Protein AF-A0A7J0HBD1-F1 (afdb_monomer)

InterPro domains:
  IPR013120 Fatty acyl-CoA reductase-like, NAD-binding domain [PF07993] (65-198)
  IPR026055 Fatty acyl-CoA reductase [PTHR11011] (54-226)
  IPR036291 NAD(P)-binding domain superfamily [SSF51735] (78-175)

pLDDT: mean 77.82, std 24.94, range [23.64, 98.19]

Radius of gyration: 21.98 Å; Cα contacts (8 Å, |Δi|>4): 215; chains: 1; bounding box: 49×42×77 Å

Solvent-accessible surface area (backbone atoms only — not comparable to full-atom values): 14224 Å² total; per-residue (Å²): 137,86,89,83,74,81,79,80,84,79,72,74,78,80,79,80,77,79,72,93,63,81,62,68,57,60,50,70,48,55,77,73,64,96,83,71,99,62,80,82,68,78,82,81,61,54,64,73,68,53,42,49,50,32,50,52,49,53,52,56,55,62,66,36,74,90,34,44,67,55,47,69,76,43,46,82,54,41,61,57,51,45,66,66,75,53,83,68,74,60,63,39,44,68,32,74,70,34,45,47,81,40,64,68,51,51,56,48,48,23,60,60,30,30,32,42,38,43,58,50,48,76,86,60,89,76,42,34,33,63,60,48,46,39,33,51,50,48,10,52,50,31,50,51,55,43,50,71,61,19,76,47,55,75,46,80,48,75,69,83,63,80,67,78,54,55,90,71,77,84,89,82,76,93,67,89,82,59,95,23,63,44,80,65,69,38,74,72,60,46,69,74,57,52,49,49,55,46,53,52,52,52,51,51,43,55,73,69,67,51,49,74,68,53,47,46,51,52,31,24,56,46,34,52,55,53,50,50,66,48,59,54,78,134

Nearest PDB structures (foldseek):
  7eoz-assembly1_A  TM=8.351E-01  e=1.789E-09  Oryza sativa Japonica Group
  7eoz-assembly2_B  TM=8.423E-01  e=1.255E-08  Oryza sativa Japonica Group

Sequence (234 aa):
MNRRKEIEDRQGPPSLLHNDNSMVMSTLTSLCGEGTSSATKCEEAISSSESRRCQVSLTKVIAKDLFRVLRELLGANLSSLISEKITPVAGDITCENLGVKDSNLVEEMWKEVDVVVNLAATTKFDERYDVALHLNTLGAKNVLNFAKKCVNIKLLVHTSTAYVSGEREGLILESPYYMGETLNGASGLDIDTEMKVVEERLSELQAEEATEGEITMAMKDFGIQRFDRWNSTD

Organism: NCBI:txid165716

Mean predicted aligned error: 11.16 Å

Secondary structure (DSSP, 8-state):
--SSSSSTTS-PPP------------B------TT---TTSGGGSS-HHHHHHHHHHHHHHHHSGGGHHHHHHHTTHHHHHHHHH-------TTSGGGG---HHHHHHHHHH--EEEE------TT--HHHHIIIIIIHHHHHHHHHHH-TT--EEEE---GGGGTT--S-----PPPTTB-TTS-B---HHHHHHHHHHHHHHHHHTT--HHHHHHHHHHHHHHHHHHHH---

Structure (mmCIF, N/CA/C/O backbone):
data_AF-A0A7J0HBD1-F1
#
_entry.id   AF-A0A7J0HBD1-F1
#
loop_
_atom_site.group_PDB
_atom_site.id
_atom_site.type_symbol
_atom_site.label_atom_id
_atom_site.label_alt_id
_atom_site.label_comp_id
_atom_site.label_asym_id
_atom_site.label_entity_id
_atom_site.label_seq_id
_at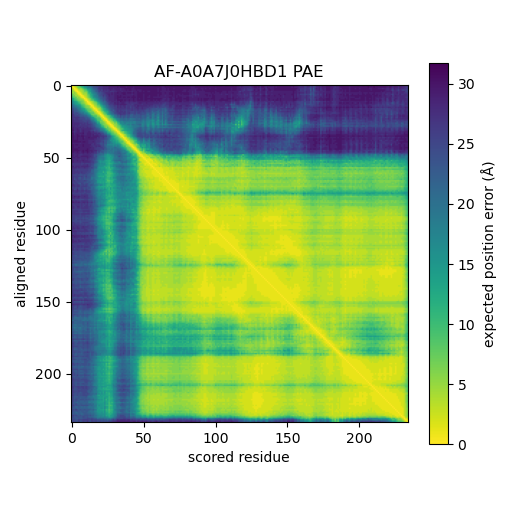om_site.pdbx_PDB_ins_code
_atom_site.Cartn_x
_atom_site.Cartn_y
_atom_site.Cartn_z
_atom_site.occupancy
_atom_site.B_iso_or_equiv
_atom_site.auth_seq_id
_atom_site.auth_comp_id
_atom_site.auth_asym_id
_atom_site.auth_atom_id
_atom_site.pdbx_PDB_model_num
ATOM 1 N N . MET A 1 1 ? -18.656 9.307 -47.012 1.00 33.97 1 MET A N 1
ATOM 2 C CA . MET A 1 1 ? -18.166 10.700 -46.976 1.00 33.97 1 MET A CA 1
ATOM 3 C C . MET A 1 1 ? -18.691 11.348 -45.695 1.00 33.97 1 MET A C 1
ATOM 5 O O . MET A 1 1 ? -19.888 11.539 -45.574 1.00 33.97 1 MET A O 1
ATOM 9 N N . ASN A 1 2 ? -17.784 11.535 -44.730 1.00 35.62 2 ASN A N 1
ATOM 10 C CA . ASN A 1 2 ? -17.845 12.356 -43.508 1.00 35.62 2 ASN A CA 1
ATOM 11 C C . ASN A 1 2 ? -19.003 12.198 -42.494 1.00 35.62 2 ASN A C 1
ATOM 13 O O . ASN A 1 2 ? -19.956 12.963 -42.499 1.00 35.62 2 ASN A O 1
ATOM 17 N N . ARG A 1 3 ? -18.793 11.314 -41.502 1.00 32.81 3 ARG A N 1
ATOM 18 C CA . ARG A 1 3 ? -19.181 11.513 -40.081 1.00 32.81 3 ARG A CA 1
ATOM 19 C C . ARG A 1 3 ? -18.020 11.187 -39.118 1.00 32.81 3 ARG A C 1
ATOM 21 O O . ARG A 1 3 ? -18.225 10.713 -38.013 1.00 32.81 3 ARG A O 1
ATOM 28 N N . ARG A 1 4 ? -16.776 11.394 -39.570 1.00 35.19 4 ARG A N 1
ATOM 29 C CA . ARG A 1 4 ? -15.548 11.229 -38.763 1.00 35.19 4 ARG A CA 1
ATOM 30 C C . ARG A 1 4 ? -14.963 12.561 -38.266 1.00 35.19 4 ARG A C 1
ATOM 32 O O . ARG A 1 4 ? -13.897 12.547 -37.685 1.00 35.19 4 ARG A O 1
ATOM 39 N N . LYS A 1 5 ? -15.636 13.698 -38.496 1.00 32.41 5 LYS A N 1
ATOM 40 C CA . LYS A 1 5 ? -15.095 15.042 -38.207 1.00 32.41 5 LYS A CA 1
ATOM 41 C C . LYS A 1 5 ? -15.850 15.866 -37.156 1.00 32.41 5 LYS A C 1
ATOM 43 O O . LYS A 1 5 ? -15.476 17.002 -36.930 1.00 32.41 5 LYS A O 1
ATOM 48 N N . GLU A 1 6 ? -16.882 15.327 -36.506 1.00 29.06 6 GLU A N 1
ATOM 49 C CA . GLU A 1 6 ? -17.673 16.093 -35.513 1.00 29.06 6 GLU A CA 1
ATOM 50 C C . GLU A 1 6 ? -17.511 15.610 -34.061 1.00 29.06 6 GLU A C 1
ATOM 52 O O . GLU A 1 6 ? -18.161 16.140 -33.167 1.00 29.06 6 GLU A O 1
ATOM 57 N N . ILE A 1 7 ? -16.614 14.651 -33.799 1.00 33.12 7 ILE A N 1
ATOM 58 C CA . ILE A 1 7 ? -16.288 14.191 -32.431 1.00 33.12 7 ILE A CA 1
ATOM 59 C C . ILE A 1 7 ? -14.903 14.701 -31.970 1.00 33.12 7 ILE A C 1
ATOM 61 O O . ILE A 1 7 ? -14.558 14.573 -30.803 1.00 33.12 7 ILE A O 1
ATOM 65 N N . GLU A 1 8 ? -14.134 15.366 -32.840 1.00 32.47 8 GLU A N 1
ATOM 66 C CA . GLU A 1 8 ? -12.781 15.857 -32.512 1.00 32.47 8 GLU A CA 1
ATOM 67 C C . GLU A 1 8 ? -12.741 17.238 -31.819 1.00 32.47 8 GLU A C 1
ATOM 69 O O . GLU A 1 8 ? -11.684 17.627 -31.342 1.00 32.47 8 GLU A O 1
ATOM 74 N N . ASP A 1 9 ? -13.865 17.955 -31.665 1.00 29.00 9 ASP A N 1
ATOM 75 C CA . ASP A 1 9 ? -13.854 19.364 -31.205 1.00 29.00 9 ASP A CA 1
ATOM 76 C C . ASP A 1 9 ? -14.469 19.632 -29.809 1.00 29.00 9 ASP A C 1
ATOM 78 O O . ASP A 1 9 ? -14.731 20.783 -29.454 1.00 29.00 9 ASP A O 1
ATOM 82 N N . ARG A 1 10 ? -14.712 18.609 -28.968 1.00 33.34 10 ARG A N 1
ATOM 83 C CA . ARG A 1 10 ? -15.250 18.816 -27.594 1.00 33.34 10 ARG A CA 1
ATOM 84 C C . ARG A 1 10 ? -14.636 17.972 -26.473 1.00 33.34 10 ARG A C 1
ATOM 86 O O . ARG A 1 10 ? -15.276 17.777 -25.442 1.00 33.34 10 ARG A O 1
ATOM 93 N N . GLN A 1 11 ? -13.391 17.535 -26.610 1.00 32.50 11 GLN A N 1
ATOM 94 C CA . GLN A 1 11 ? -12.624 17.043 -25.463 1.00 32.50 11 GLN A CA 1
ATOM 95 C C . GLN A 1 11 ? -11.383 17.913 -25.289 1.00 32.50 11 GLN A C 1
ATOM 97 O O . GLN A 1 11 ? -10.330 17.665 -25.863 1.00 32.50 11 GLN A O 1
ATOM 102 N N . GLY A 1 12 ? -11.528 18.974 -24.490 1.00 31.31 12 GLY A N 1
ATOM 103 C CA . GLY A 1 12 ? -10.364 19.543 -23.817 1.00 31.31 12 GLY A CA 1
ATOM 104 C C . GLY A 1 12 ? -9.715 18.456 -22.948 1.00 31.31 12 GLY A C 1
ATOM 105 O O . GLY A 1 12 ? -10.425 17.541 -22.516 1.00 31.31 12 GLY A O 1
ATOM 106 N N . PRO A 1 13 ? -8.394 18.521 -22.706 1.00 27.20 13 PRO A N 1
ATOM 107 C CA . PRO A 1 13 ? -7.705 17.515 -21.907 1.00 27.20 13 PRO A CA 1
ATOM 108 C C . PRO A 1 13 ? -8.431 17.348 -20.566 1.00 27.20 13 PRO A C 1
ATOM 110 O O . PRO A 1 13 ? -8.844 18.363 -19.988 1.00 27.20 13 PRO A O 1
ATOM 113 N N . PRO A 1 14 ? -8.623 16.109 -20.069 1.00 30.39 14 PRO A N 1
ATOM 114 C CA . PRO A 1 14 ? -9.194 15.905 -18.749 1.00 30.39 14 PRO A CA 1
ATOM 115 C C . PRO A 1 14 ? -8.364 16.728 -17.771 1.00 30.39 14 PRO A C 1
ATOM 117 O O . PRO A 1 14 ? -7.142 16.594 -17.695 1.00 30.39 14 PRO A O 1
ATOM 120 N N . SER A 1 15 ? -9.033 17.659 -17.097 1.00 25.81 15 SER A N 1
ATOM 121 C CA . SER A 1 15 ? -8.428 18.517 -16.095 1.00 25.81 15 SER A CA 1
ATOM 122 C C . SER A 1 15 ? -7.696 17.633 -15.094 1.00 25.81 15 SER A C 1
ATOM 124 O O . SER A 1 15 ? -8.330 16.886 -14.347 1.00 25.81 15 SER A O 1
ATOM 126 N N . LEU A 1 16 ? -6.366 17.714 -15.125 1.00 25.19 16 LEU A N 1
ATOM 127 C CA . LEU A 1 16 ? -5.442 17.138 -14.161 1.00 25.19 16 LEU A CA 1
ATOM 128 C C . LEU A 1 16 ? -5.846 17.601 -12.757 1.00 25.19 16 LEU A C 1
ATOM 130 O O . LEU A 1 16 ? -5.416 18.652 -12.281 1.00 25.19 16 LEU A O 1
ATOM 134 N N . LEU A 1 17 ? -6.671 16.802 -12.085 1.00 23.64 17 LEU A N 1
ATOM 135 C CA . LEU A 1 17 ? -6.765 16.802 -10.634 1.00 23.64 17 LEU A CA 1
ATOM 136 C C . LEU A 1 17 ? -5.422 16.275 -10.123 1.00 23.64 17 LEU A C 1
ATOM 138 O O . LEU A 1 17 ? -5.247 15.080 -9.905 1.00 23.64 17 LEU A O 1
ATOM 142 N N . HIS A 1 18 ? -4.454 17.183 -9.973 1.00 23.86 18 HIS A N 1
ATOM 143 C CA . HIS A 1 18 ? -3.272 16.949 -9.152 1.00 23.86 18 HIS A CA 1
ATOM 144 C C . HIS A 1 18 ? -3.756 16.738 -7.718 1.00 23.86 18 HIS A C 1
ATOM 146 O O . HIS A 1 18 ? -3.965 17.685 -6.961 1.00 23.86 18 HIS A O 1
ATOM 152 N N . ASN A 1 19 ? -4.015 15.484 -7.360 1.00 26.66 19 ASN A N 1
ATOM 153 C CA . ASN A 1 19 ? -4.307 15.109 -5.992 1.00 26.66 19 ASN A CA 1
ATOM 154 C C . ASN A 1 19 ? -2.970 14.817 -5.301 1.00 26.66 19 ASN A C 1
ATOM 156 O O . ASN A 1 19 ? -2.535 13.671 -5.213 1.00 26.66 19 ASN A O 1
ATOM 160 N N . ASP A 1 20 ? -2.307 15.869 -4.817 1.00 25.19 20 ASP A N 1
ATOM 161 C CA . ASP A 1 20 ? -1.097 15.792 -3.981 1.00 25.19 20 ASP A CA 1
ATOM 162 C C . ASP A 1 20 ? -1.415 15.298 -2.556 1.00 25.19 20 ASP A C 1
ATOM 164 O O . ASP A 1 20 ? -1.036 15.889 -1.545 1.00 25.19 20 ASP A O 1
ATOM 168 N N . ASN A 1 21 ? -2.147 14.190 -2.452 1.00 26.83 21 ASN A N 1
ATOM 169 C CA . ASN A 1 21 ? -2.494 13.557 -1.188 1.00 26.83 21 ASN A CA 1
ATOM 170 C C . ASN A 1 21 ? -2.173 12.062 -1.244 1.00 26.83 21 ASN A C 1
ATOM 172 O O . ASN A 1 21 ? -3.053 11.224 -1.066 1.00 26.83 21 ASN A O 1
ATOM 176 N N . SER A 1 22 ? -0.898 11.708 -1.423 1.00 25.41 22 SER A N 1
ATOM 177 C CA . SER A 1 22 ? -0.397 10.415 -0.944 1.00 25.41 22 SER A CA 1
ATOM 178 C C . SER A 1 22 ? -0.371 10.469 0.585 1.00 25.41 22 SER A C 1
ATOM 180 O O . SER A 1 22 ? 0.658 10.721 1.212 1.00 25.41 22 SER A O 1
ATOM 182 N N . MET A 1 23 ? -1.542 10.351 1.201 1.00 29.77 23 MET A N 1
ATOM 183 C CA . MET A 1 23 ? -1.663 10.320 2.644 1.00 29.77 23 MET A CA 1
ATOM 184 C C . MET A 1 23 ? -2.347 9.026 3.029 1.00 29.77 23 MET A C 1
ATOM 186 O O . MET A 1 23 ? -3.570 8.912 3.035 1.00 29.77 23 MET A O 1
ATOM 190 N N . VAL A 1 24 ? -1.506 8.041 3.319 1.00 28.39 24 VAL A N 1
ATOM 191 C CA . VAL A 1 24 ? -1.894 6.771 3.913 1.00 28.39 24 VAL A CA 1
ATOM 192 C C . VAL A 1 24 ? -2.464 7.066 5.301 1.00 28.39 24 VAL A C 1
ATOM 194 O O . VAL A 1 24 ? -1.738 7.184 6.279 1.00 28.39 24 VAL A O 1
ATOM 197 N N . MET A 1 25 ? -3.780 7.242 5.383 1.00 30.05 25 MET A N 1
ATOM 198 C CA . MET A 1 25 ? -4.523 7.018 6.619 1.00 30.05 25 MET A CA 1
ATOM 199 C C . MET A 1 25 ? -4.998 5.570 6.573 1.00 30.05 25 MET A C 1
ATOM 201 O O . MET A 1 25 ? -6.137 5.292 6.204 1.00 30.05 25 MET A O 1
ATOM 205 N N . SER A 1 26 ? -4.126 4.626 6.928 1.00 33.56 26 SER A N 1
ATOM 206 C CA . SER A 1 26 ? -4.616 3.352 7.450 1.00 33.56 26 SER A CA 1
ATOM 207 C C . SER A 1 26 ? -5.230 3.672 8.808 1.00 33.56 26 SER A C 1
ATOM 209 O O . SER A 1 26 ? -4.528 3.773 9.814 1.00 33.56 26 SER A O 1
ATOM 211 N N . THR A 1 27 ? -6.533 3.939 8.836 1.00 34.25 27 THR A N 1
ATOM 212 C CA . THR A 1 27 ? -7.212 4.112 10.116 1.00 34.25 27 THR A CA 1
ATOM 213 C C . THR A 1 27 ? -7.462 2.710 10.654 1.00 34.25 27 THR A C 1
ATOM 215 O O . THR A 1 27 ? -8.389 2.023 10.230 1.00 34.25 27 THR A O 1
ATOM 218 N N . LEU A 1 28 ? -6.594 2.260 11.557 1.00 34.44 28 LEU A N 1
ATOM 219 C CA . LEU A 1 28 ? -6.903 1.143 12.440 1.00 34.44 28 LEU A CA 1
ATOM 220 C C . LEU A 1 28 ? -7.813 1.699 13.532 1.00 34.44 28 LEU A C 1
ATOM 222 O O . LEU A 1 28 ? -7.356 2.151 14.577 1.00 34.44 28 LEU A O 1
ATOM 226 N N . THR A 1 29 ? -9.111 1.769 13.248 1.00 32.16 29 THR A N 1
ATOM 227 C CA . THR A 1 29 ? -10.090 2.109 14.277 1.00 32.16 29 THR A CA 1
ATOM 228 C C . THR A 1 29 ? -10.366 0.846 15.083 1.00 32.16 29 THR A C 1
ATOM 230 O O . THR A 1 29 ? -11.114 -0.022 14.638 1.00 32.16 29 THR A O 1
ATOM 233 N N . SER A 1 30 ? -9.800 0.743 16.287 1.00 30.44 30 SER A N 1
ATOM 234 C CA . SER A 1 30 ? -10.415 -0.103 17.310 1.00 30.44 30 SER A CA 1
ATOM 235 C C . SER A 1 30 ? -11.757 0.543 17.665 1.00 30.44 30 SER A C 1
ATOM 237 O O . SER A 1 30 ? -11.809 1.606 18.287 1.00 30.44 30 SER A O 1
ATOM 239 N N . LEU A 1 31 ? -12.861 -0.044 17.195 1.00 29.98 31 LEU A N 1
ATOM 240 C CA . LEU A 1 31 ? -14.191 0.268 17.713 1.00 29.98 31 LEU A CA 1
ATOM 241 C C . LEU A 1 31 ? -14.318 -0.431 19.069 1.00 29.98 31 LEU A C 1
ATOM 243 O O . LEU A 1 31 ? -15.042 -1.417 19.204 1.00 29.98 31 LEU A O 1
ATOM 247 N N . CYS A 1 32 ? -13.601 0.071 20.076 1.00 28.36 32 CYS A N 1
ATOM 248 C CA . CYS A 1 32 ? -13.866 -0.307 21.455 1.00 28.36 32 CYS A CA 1
ATOM 249 C C . CYS A 1 32 ? -15.312 0.091 21.764 1.00 28.36 32 CYS A C 1
ATOM 251 O O . CYS A 1 32 ? -15.658 1.276 21.751 1.00 28.36 32 CYS A O 1
ATOM 253 N N . GLY A 1 33 ? -16.164 -0.911 21.997 1.00 25.66 33 GLY A N 1
ATOM 254 C CA . GLY A 1 33 ? -17.521 -0.698 22.485 1.00 25.66 33 GLY A CA 1
ATOM 255 C C . GLY A 1 33 ? -17.500 0.174 23.741 1.00 25.66 33 GLY A C 1
ATOM 256 O O . GLY A 1 33 ? -16.533 0.162 24.504 1.00 25.66 33 GLY A O 1
ATOM 257 N N . GLU A 1 34 ? -18.554 0.962 23.933 1.00 29.97 34 GLU A N 1
ATOM 258 C CA . GLU A 1 34 ? -18.733 1.820 25.103 1.00 29.97 34 GLU A CA 1
ATOM 259 C C . GLU A 1 34 ? -18.495 1.012 26.395 1.00 29.97 34 GLU A C 1
ATOM 261 O O . GLU A 1 34 ? -19.326 0.188 26.775 1.00 29.97 34 GLU A O 1
ATOM 266 N N . GLY A 1 35 ? -17.345 1.195 27.060 1.00 29.44 35 GLY A N 1
ATOM 267 C CA . GLY A 1 35 ? -17.109 0.538 28.350 1.00 29.44 35 GLY A CA 1
ATOM 268 C C . GLY A 1 35 ? -15.678 0.304 28.836 1.00 29.44 35 GLY A C 1
ATOM 269 O O . GLY A 1 35 ? -15.537 -0.028 30.010 1.00 29.44 35 GLY A O 1
ATOM 270 N N . THR A 1 36 ? -14.614 0.474 28.042 1.00 27.23 36 THR A N 1
ATOM 271 C CA . THR A 1 36 ? -13.250 0.151 28.524 1.00 27.23 36 THR A CA 1
ATOM 272 C C . THR A 1 36 ? -12.255 1.310 28.417 1.00 27.23 36 THR A C 1
ATOM 274 O O . THR A 1 36 ? -11.837 1.726 27.341 1.00 27.23 36 THR A O 1
ATOM 277 N N . SER A 1 37 ? -11.837 1.796 29.590 1.00 29.97 37 SER A N 1
ATOM 278 C CA . SER A 1 37 ? -10.792 2.796 29.856 1.00 29.97 37 SER A CA 1
ATOM 279 C C . SER A 1 37 ? -9.373 2.287 29.519 1.00 29.97 37 SER A C 1
ATOM 281 O O . SER A 1 37 ? -8.518 2.221 30.402 1.00 29.97 37 SER A O 1
ATOM 283 N N . SER A 1 38 ? -9.112 1.895 28.267 1.00 32.06 38 SER A N 1
ATOM 284 C CA . SER A 1 38 ? -7.812 1.322 27.855 1.00 32.06 38 SER A CA 1
ATOM 285 C C . SER A 1 38 ? -7.025 2.156 26.834 1.00 32.06 38 SER A C 1
ATOM 287 O O . SER A 1 38 ? -5.906 1.791 26.487 1.00 32.06 38 SER A O 1
ATOM 289 N N . ALA A 1 39 ? -7.541 3.310 26.398 1.00 32.44 39 ALA A N 1
ATOM 290 C CA . ALA A 1 39 ? -6.865 4.173 25.417 1.00 32.44 39 ALA A CA 1
ATOM 291 C C . ALA A 1 39 ? -5.529 4.781 25.911 1.00 32.44 39 ALA A C 1
ATOM 293 O O . ALA A 1 39 ? -4.793 5.376 25.134 1.00 32.44 39 ALA A O 1
ATOM 294 N N . THR A 1 40 ? -5.193 4.637 27.198 1.00 29.20 40 THR A N 1
ATOM 295 C CA . THR A 1 40 ? -4.048 5.304 27.842 1.00 29.20 40 THR A CA 1
ATOM 296 C C . THR A 1 40 ? -2.730 4.515 27.781 1.00 29.20 40 THR A C 1
ATOM 298 O O . THR A 1 40 ? -1.745 4.973 28.347 1.00 29.20 40 THR A O 1
ATOM 301 N N . LYS A 1 41 ? -2.663 3.330 27.149 1.00 26.55 41 LYS A N 1
ATOM 302 C CA . LYS A 1 41 ? -1.451 2.479 27.206 1.00 26.55 41 LYS A CA 1
ATOM 303 C C . LYS A 1 41 ? -0.553 2.452 25.967 1.00 26.55 41 LYS A C 1
ATOM 305 O O . LYS A 1 41 ? 0.606 2.076 26.109 1.00 26.55 41 LYS A O 1
ATOM 310 N N . CYS A 1 42 ? -0.999 2.939 24.810 1.00 29.31 42 CYS A N 1
ATOM 311 C CA . CYS A 1 42 ? -0.190 2.871 23.584 1.00 29.31 42 CYS A CA 1
ATOM 312 C C . CYS A 1 42 ? 0.864 3.993 23.436 1.00 29.31 42 CYS A C 1
ATOM 314 O O . CYS A 1 42 ? 1.542 4.056 22.412 1.00 29.31 42 CYS A O 1
ATOM 316 N N . GLU A 1 43 ? 1.018 4.900 24.411 1.00 31.03 43 GLU A N 1
ATOM 317 C CA . GLU A 1 43 ? 1.921 6.061 24.282 1.00 31.03 43 GLU A CA 1
ATOM 318 C C . GLU A 1 43 ? 3.424 5.740 24.438 1.00 31.03 43 GLU A C 1
ATOM 320 O O . GLU A 1 43 ? 4.250 6.547 24.012 1.00 31.03 43 GLU A O 1
ATOM 325 N N . GLU A 1 44 ? 3.823 4.583 24.983 1.00 28.86 44 GLU A N 1
ATOM 326 C CA . GLU A 1 44 ? 5.224 4.376 25.414 1.00 28.86 44 GLU A CA 1
ATOM 327 C C . GLU A 1 44 ? 6.132 3.551 24.476 1.00 28.86 44 GLU A C 1
ATOM 329 O O . GLU A 1 44 ? 7.320 3.413 24.764 1.00 28.86 44 GLU A O 1
ATOM 334 N N . ALA A 1 45 ? 5.653 3.060 23.328 1.00 30.42 45 ALA A N 1
ATOM 335 C CA . ALA A 1 45 ? 6.392 2.081 22.507 1.00 30.42 45 ALA A CA 1
ATOM 336 C C . ALA A 1 45 ? 6.740 2.554 21.075 1.00 30.42 45 ALA A C 1
ATOM 338 O O . ALA A 1 45 ? 6.688 1.799 20.109 1.00 30.42 45 ALA A O 1
ATOM 339 N N . ILE A 1 46 ? 7.078 3.833 20.890 1.00 40.66 46 ILE A N 1
ATOM 340 C CA . ILE A 1 46 ? 7.607 4.346 19.613 1.00 40.66 46 ILE A CA 1
ATOM 341 C C . ILE A 1 46 ? 8.809 5.240 19.923 1.00 40.66 46 ILE A C 1
ATOM 343 O O . ILE A 1 46 ? 8.742 6.079 20.823 1.00 40.66 46 ILE A O 1
ATOM 347 N N . SER A 1 47 ? 9.907 5.108 19.165 1.00 48.00 47 SER A N 1
ATOM 348 C CA . SER A 1 47 ? 11.028 6.060 19.217 1.00 48.00 47 SER A CA 1
ATOM 349 C C . SER A 1 47 ? 10.482 7.490 19.221 1.00 48.00 47 SER A C 1
ATOM 351 O O . SER A 1 47 ? 9.729 7.876 18.323 1.00 48.00 47 SER A O 1
ATOM 353 N N . SER A 1 48 ? 10.843 8.286 20.231 1.00 57.53 48 SER A N 1
ATOM 354 C CA . SER A 1 48 ? 10.235 9.600 20.512 1.00 57.53 48 SER A CA 1
ATOM 355 C C . SER A 1 48 ? 10.199 10.548 19.301 1.00 57.53 48 SER A C 1
ATOM 357 O O . SER A 1 48 ? 9.335 11.420 19.204 1.00 57.53 48 SER A O 1
ATOM 359 N N . SER A 1 49 ? 11.109 10.359 18.341 1.00 57.81 49 SER A N 1
ATOM 360 C CA . SER A 1 49 ? 11.169 11.103 17.080 1.00 57.81 49 SER A CA 1
ATOM 361 C C . SER A 1 49 ? 10.124 10.679 16.031 1.00 57.81 49 SER A C 1
ATOM 363 O O . SER A 1 49 ? 9.544 11.547 15.373 1.00 57.81 49 SER A O 1
ATOM 365 N N . GLU A 1 50 ? 9.849 9.379 15.879 1.00 63.59 50 GLU A N 1
ATOM 366 C CA . GLU A 1 50 ? 8.867 8.835 14.926 1.00 63.59 50 GLU A CA 1
ATOM 367 C C . GLU A 1 50 ? 7.439 9.117 15.410 1.00 63.59 50 GLU A C 1
ATOM 369 O O . GLU A 1 50 ? 6.615 9.602 14.630 1.00 63.59 50 GLU A O 1
ATOM 374 N N . SER A 1 51 ? 7.189 8.951 16.714 1.00 66.56 51 SER A N 1
ATOM 375 C CA . SER A 1 51 ? 5.920 9.323 17.356 1.00 66.56 51 SER A CA 1
ATOM 376 C C . SER A 1 51 ? 5.611 10.810 17.151 1.00 66.56 51 SER A C 1
ATOM 378 O O . SER A 1 51 ? 4.556 11.190 16.635 1.00 66.56 51 SER A O 1
ATOM 380 N N . ARG A 1 52 ? 6.600 11.679 17.407 1.00 69.00 52 ARG A N 1
ATOM 381 C CA . ARG A 1 52 ? 6.463 13.125 17.193 1.00 69.00 52 ARG A CA 1
ATOM 382 C C . ARG A 1 52 ? 6.186 13.479 15.731 1.00 69.00 52 ARG A C 1
ATOM 384 O O . ARG A 1 52 ? 5.383 14.372 15.467 1.00 69.00 52 ARG A O 1
ATOM 391 N N . ARG A 1 53 ? 6.826 12.804 14.769 1.00 71.81 53 ARG A N 1
ATOM 392 C CA . ARG A 1 53 ? 6.585 13.040 13.335 1.00 71.81 53 ARG A CA 1
ATOM 393 C C . ARG A 1 53 ? 5.154 12.665 12.942 1.00 71.81 53 ARG A C 1
ATOM 395 O O . ARG A 1 53 ? 4.516 13.428 12.216 1.00 71.81 53 ARG A O 1
ATOM 402 N N . CYS A 1 54 ? 4.640 11.549 13.452 1.00 76.88 54 CYS A N 1
ATOM 403 C CA . CYS A 1 54 ? 3.272 11.105 13.191 1.00 76.88 54 CYS A CA 1
ATOM 404 C C . CYS A 1 54 ? 2.242 12.058 13.804 1.00 76.88 54 CYS A C 1
ATOM 406 O O . CYS A 1 54 ? 1.297 12.457 13.123 1.00 76.88 54 CYS A O 1
ATOM 408 N N . GLN A 1 55 ? 2.488 12.539 15.025 1.00 75.19 55 GLN A N 1
ATOM 409 C CA . GLN A 1 55 ? 1.640 13.545 15.665 1.00 75.19 55 GLN A CA 1
ATOM 410 C C . GLN A 1 55 ? 1.616 14.875 14.891 1.00 75.19 55 GLN A C 1
ATOM 412 O O . GLN A 1 55 ? 0.560 15.489 14.706 1.00 75.19 55 GLN A O 1
ATOM 417 N N . VAL A 1 56 ? 2.774 15.323 14.390 1.00 74.31 56 VAL A N 1
ATOM 418 C CA . VAL A 1 56 ? 2.863 16.515 13.529 1.00 74.31 56 VAL A CA 1
ATOM 419 C C . VAL A 1 56 ? 2.105 16.297 12.221 1.00 74.31 56 VAL A C 1
ATOM 421 O O . VAL A 1 56 ? 1.416 17.210 11.767 1.00 74.31 56 VAL A O 1
ATOM 424 N N . SER A 1 57 ? 2.203 15.104 11.626 1.00 80.12 57 SER A N 1
ATOM 425 C CA . SER A 1 57 ? 1.438 14.751 10.428 1.00 80.12 57 SER A CA 1
ATOM 426 C C . SER A 1 57 ? -0.060 14.863 10.701 1.00 80.12 57 SER A C 1
ATOM 428 O O . SER A 1 57 ? -0.719 15.674 10.058 1.00 80.12 57 SER A O 1
ATOM 430 N N . LEU A 1 58 ? -0.577 14.183 11.732 1.00 82.75 58 LEU A N 1
ATOM 431 C CA . LEU A 1 58 ? -1.990 14.237 12.123 1.00 82.75 58 LEU A CA 1
ATOM 432 C C . LEU A 1 58 ? -2.475 15.677 12.350 1.00 82.75 58 LEU A C 1
ATOM 434 O O . LEU A 1 58 ? -3.532 16.067 11.861 1.00 82.75 58 LEU A O 1
ATOM 438 N N . THR A 1 59 ? -1.669 16.513 13.004 1.00 84.62 59 THR A N 1
ATOM 439 C CA . THR A 1 59 ? -2.007 17.931 13.211 1.00 84.62 59 THR A CA 1
ATOM 440 C C . THR A 1 59 ? -2.175 18.679 11.883 1.00 84.62 59 THR A C 1
ATOM 442 O O . THR A 1 59 ? -3.132 19.435 11.713 1.00 84.62 59 THR A O 1
ATOM 445 N N . LYS A 1 60 ? -1.292 18.440 10.902 1.00 86.88 60 LYS A N 1
ATOM 446 C CA . LYS A 1 60 ? -1.413 19.031 9.557 1.00 86.88 60 LYS A CA 1
ATOM 447 C C . LYS A 1 60 ? -2.675 18.561 8.833 1.00 86.88 60 LYS A C 1
ATOM 449 O O . LYS A 1 60 ? -3.276 19.340 8.101 1.00 86.88 60 LYS A O 1
ATOM 454 N N . VAL A 1 61 ? -3.090 17.312 9.039 1.00 86.44 61 VAL A N 1
ATOM 455 C CA . VAL A 1 61 ? -4.319 16.747 8.457 1.00 86.44 61 VAL A CA 1
ATOM 456 C C . VAL A 1 61 ? -5.547 17.452 8.987 1.00 86.44 61 VAL A C 1
ATOM 458 O O . VAL A 1 61 ? -6.351 17.956 8.207 1.00 86.44 61 VAL A O 1
ATOM 461 N N . ILE A 1 62 ? -5.654 17.533 10.312 1.00 87.56 62 ILE A N 1
ATOM 462 C CA . ILE A 1 62 ? -6.779 18.175 10.991 1.00 87.56 62 ILE A CA 1
ATOM 463 C C . ILE A 1 62 ? -6.827 19.679 10.690 1.00 87.56 62 ILE A C 1
ATOM 465 O O . ILE A 1 62 ? -7.896 20.284 10.758 1.00 87.56 62 ILE A O 1
ATOM 469 N N . ALA A 1 63 ? -5.709 20.292 10.292 1.00 89.06 63 ALA A N 1
ATOM 470 C CA . ALA A 1 63 ? -5.669 21.677 9.833 1.00 89.06 63 ALA A CA 1
ATOM 471 C C . ALA A 1 63 ? -6.236 21.889 8.413 1.00 89.06 63 ALA A C 1
ATOM 473 O O . ALA A 1 63 ? -6.607 23.016 8.087 1.00 89.06 63 ALA A O 1
ATOM 474 N N . LYS A 1 64 ? -6.359 20.847 7.572 1.00 90.88 64 LYS A N 1
ATOM 475 C CA . LYS A 1 64 ? -6.900 20.977 6.202 1.00 90.88 64 LYS A CA 1
ATOM 476 C C . LYS A 1 64 ? -8.356 21.444 6.211 1.00 90.88 64 LYS A C 1
ATOM 478 O O . LYS A 1 64 ? -9.119 21.101 7.114 1.00 90.88 64 LYS A O 1
ATOM 483 N N . ASP A 1 65 ? -8.783 22.164 5.177 1.00 92.44 65 ASP A N 1
ATOM 484 C CA . ASP A 1 65 ? -10.153 22.697 5.071 1.00 92.44 65 ASP A CA 1
ATOM 485 C C . ASP A 1 65 ? -11.252 21.633 5.103 1.00 92.44 65 ASP A C 1
ATOM 487 O O . ASP A 1 65 ? -12.367 21.925 5.531 1.00 92.44 65 ASP A O 1
ATOM 491 N N . LEU A 1 66 ? -10.921 20.381 4.769 1.00 91.38 66 LEU A N 1
ATOM 492 C CA . LEU A 1 66 ? -11.817 19.234 4.935 1.00 91.38 66 LEU A CA 1
ATOM 493 C C . LEU A 1 66 ? -12.381 19.127 6.365 1.00 91.38 66 LEU A C 1
ATOM 495 O O . LEU A 1 66 ? -13.536 18.756 6.548 1.00 91.38 66 LEU A O 1
ATOM 499 N N . PHE A 1 67 ? -11.595 19.506 7.376 1.00 90.94 67 PHE A N 1
ATOM 500 C CA . PHE A 1 67 ? -11.995 19.467 8.784 1.00 90.94 67 PHE A CA 1
ATOM 501 C C . PHE A 1 67 ? -12.558 20.804 9.292 1.00 90.94 67 PHE A C 1
ATOM 503 O O . PHE A 1 67 ? -12.815 20.927 10.487 1.00 90.94 67 PHE A O 1
ATOM 510 N N . ARG A 1 68 ? -12.777 21.811 8.428 1.00 93.50 68 ARG A N 1
ATOM 511 C CA . ARG A 1 68 ? -13.241 23.150 8.844 1.00 93.50 68 ARG A CA 1
ATOM 512 C C . ARG A 1 68 ? -14.524 23.087 9.669 1.00 93.50 68 ARG A C 1
ATOM 514 O O . ARG A 1 68 ? -14.562 23.647 10.756 1.00 93.50 68 ARG A O 1
ATOM 521 N N . VAL A 1 69 ? -15.531 22.358 9.190 1.00 94.56 69 VAL A N 1
ATOM 522 C CA . VAL A 1 69 ? -16.829 22.228 9.877 1.00 94.56 69 VAL A CA 1
ATOM 523 C C . VAL A 1 69 ? -16.663 21.588 11.259 1.00 94.56 69 VAL A C 1
ATOM 525 O O . VAL A 1 69 ? -17.260 22.046 12.227 1.00 94.56 69 VAL A O 1
ATOM 528 N N . LEU A 1 70 ? -15.801 20.571 11.379 1.00 90.62 70 LEU A N 1
ATOM 529 C CA . LEU A 1 70 ? -15.498 19.933 12.664 1.00 90.62 70 LEU A CA 1
ATOM 530 C C . LEU A 1 70 ? -14.756 20.883 13.611 1.00 90.62 70 LEU A C 1
ATOM 532 O O . LEU A 1 70 ? -15.066 20.915 14.800 1.00 90.62 70 LEU A O 1
ATOM 536 N N . ARG A 1 71 ? -13.820 21.691 13.094 1.00 92.94 71 A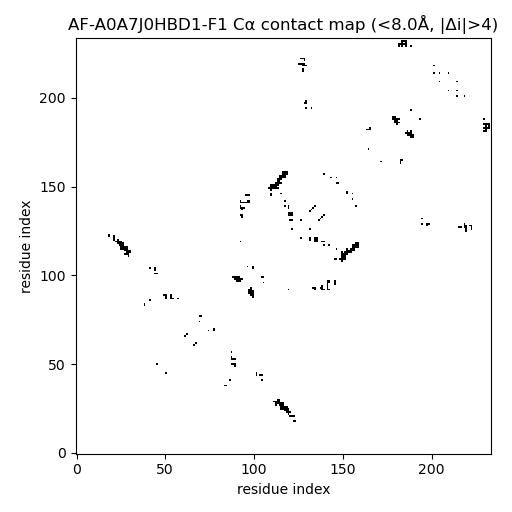RG A N 1
ATOM 537 C CA . ARG A 1 71 ? -13.132 22.730 13.876 1.00 92.94 71 ARG A CA 1
ATOM 538 C C . ARG A 1 71 ? -14.094 23.810 14.369 1.00 92.94 71 ARG A C 1
ATOM 540 O O . ARG A 1 71 ? -13.977 24.224 15.515 1.00 92.94 71 ARG A O 1
ATOM 547 N N . GLU A 1 72 ? -15.037 24.245 13.537 1.00 93.81 72 GLU A N 1
ATOM 548 C CA . GLU A 1 72 ? -16.042 25.256 13.898 1.00 93.81 72 GLU A CA 1
ATOM 549 C C . GLU A 1 72 ? -17.053 24.727 14.924 1.00 93.81 72 GLU A C 1
ATOM 551 O O . GLU A 1 72 ? -17.365 25.425 15.885 1.00 93.81 72 GLU A O 1
ATOM 556 N N . LEU A 1 73 ? -17.527 23.487 14.760 1.00 93.75 73 LEU A N 1
ATOM 557 C CA . LEU A 1 73 ? -18.503 22.873 15.667 1.00 93.75 73 LEU A CA 1
ATOM 558 C C . LEU A 1 73 ? -17.917 22.510 17.033 1.00 93.75 73 LEU A C 1
ATOM 560 O O . LEU A 1 73 ? -18.574 22.707 18.052 1.00 93.75 73 LEU A O 1
ATOM 564 N N . LEU A 1 74 ? -16.711 21.937 17.063 1.00 92.12 74 LEU A N 1
ATOM 565 C CA . LEU A 1 74 ? -16.121 21.398 18.292 1.00 92.12 74 LEU A CA 1
ATOM 566 C C . LEU A 1 74 ? -15.159 22.378 18.969 1.00 92.12 74 LEU A C 1
ATOM 568 O O . LEU A 1 74 ? -14.899 22.245 20.166 1.00 92.12 74 LEU A O 1
ATOM 572 N N . GLY A 1 75 ? -14.630 23.361 18.236 1.00 90.81 75 GLY A N 1
ATOM 573 C CA . GLY A 1 75 ? -13.713 24.366 18.765 1.00 90.81 75 GLY A CA 1
ATOM 574 C C . GLY A 1 75 ? -12.557 23.740 19.551 1.00 90.81 75 GLY A C 1
ATOM 575 O O . GLY A 1 75 ? -11.869 22.838 19.069 1.00 90.81 75 GLY A O 1
ATOM 576 N N . ALA A 1 76 ? -12.371 24.193 20.794 1.00 86.38 76 ALA A N 1
ATOM 577 C CA . ALA A 1 76 ? -11.319 23.704 21.689 1.00 86.38 76 ALA A CA 1
ATOM 578 C C . ALA A 1 76 ? -11.443 22.207 22.044 1.00 86.38 76 ALA A C 1
ATOM 580 O O . ALA A 1 76 ? -10.435 21.571 22.349 1.00 86.38 76 ALA A O 1
ATOM 581 N N . ASN A 1 77 ? -12.646 21.624 21.962 1.00 90.75 77 ASN A N 1
ATOM 582 C CA . ASN A 1 77 ? -12.871 20.214 22.295 1.00 90.75 77 ASN A CA 1
ATOM 583 C C . ASN A 1 77 ? -12.326 19.261 21.226 1.00 90.75 77 ASN A C 1
ATOM 585 O O . ASN A 1 77 ? -12.100 18.088 21.521 1.00 90.75 77 ASN A O 1
ATOM 589 N N . LEU A 1 78 ? -12.085 19.741 19.998 1.00 88.25 78 LEU A N 1
ATOM 590 C CA . LEU A 1 78 ? -11.573 18.898 18.919 1.00 88.25 78 LEU A CA 1
ATOM 591 C C . LEU A 1 78 ? -10.223 18.281 19.287 1.00 88.25 78 LEU A C 1
ATOM 593 O O . LEU A 1 78 ? -10.036 17.085 19.104 1.00 88.25 78 LEU A O 1
ATOM 597 N N . SER A 1 79 ? -9.299 19.070 19.838 1.00 86.12 79 SER A N 1
ATOM 598 C CA . SER A 1 79 ? -7.966 18.577 20.199 1.00 86.12 79 SER A CA 1
ATOM 599 C C . SER A 1 79 ? -8.035 17.453 21.233 1.00 86.12 79 SER A C 1
ATOM 601 O O . SER A 1 79 ? -7.361 16.443 21.061 1.00 86.12 79 SER A O 1
ATOM 603 N N . SER A 1 80 ? -8.893 17.604 22.251 1.00 87.50 80 SER A N 1
ATOM 604 C CA . SER A 1 80 ? -9.109 16.578 23.281 1.00 87.50 80 SER A CA 1
ATOM 605 C C . SER A 1 80 ? -9.699 15.301 22.689 1.00 87.50 80 SER A C 1
ATOM 607 O O . SER A 1 80 ? -9.248 14.207 23.012 1.00 87.50 80 SER A O 1
ATOM 609 N N . LEU A 1 81 ? -10.687 15.432 21.798 1.00 87.62 81 LEU A N 1
ATOM 610 C CA . LEU A 1 81 ? -11.315 14.287 21.142 1.00 87.62 81 LEU A CA 1
ATOM 611 C C . LEU A 1 81 ? -10.312 13.536 20.262 1.00 87.62 81 LEU A C 1
ATOM 613 O O . LEU A 1 81 ? -10.262 12.311 20.298 1.00 87.62 81 LEU A O 1
ATOM 617 N N . ILE A 1 82 ? -9.488 14.257 19.498 1.00 86.06 82 ILE A N 1
ATOM 618 C CA . ILE A 1 82 ? -8.451 13.651 18.658 1.00 86.06 82 ILE A CA 1
ATOM 619 C C . ILE A 1 82 ? -7.424 12.912 19.519 1.00 86.06 82 ILE A C 1
ATOM 621 O O . ILE A 1 82 ? -7.129 11.764 19.210 1.00 86.06 82 ILE A O 1
ATOM 625 N N . SER A 1 83 ? -6.927 13.508 20.609 1.00 83.94 83 SER A N 1
ATOM 626 C CA . SER A 1 83 ? -5.978 12.820 21.499 1.00 83.94 83 SER A CA 1
ATOM 627 C C . SER A 1 83 ? -6.583 11.607 22.208 1.00 83.94 83 SER A C 1
ATOM 629 O O . SER A 1 83 ? -5.872 10.652 22.483 1.00 83.94 83 SER A O 1
ATOM 631 N N . GLU A 1 84 ? -7.885 11.628 22.503 1.00 87.00 84 GLU A N 1
ATOM 632 C CA . GLU A 1 84 ? -8.564 10.511 23.169 1.00 87.00 84 GLU A CA 1
ATOM 633 C C . GLU A 1 84 ? -8.876 9.355 22.205 1.00 87.00 84 GLU A C 1
ATOM 635 O O . GLU A 1 84 ? -8.870 8.193 22.606 1.00 87.00 84 GLU A O 1
ATOM 640 N N . LYS A 1 85 ? -9.196 9.660 20.941 1.00 85.94 85 LYS A N 1
ATOM 641 C CA . LYS A 1 85 ? -9.713 8.676 19.975 1.00 85.94 85 LYS A CA 1
ATOM 642 C C . LYS A 1 85 ? -8.711 8.244 18.908 1.00 85.94 85 LYS A C 1
ATOM 644 O O . LYS A 1 85 ? -8.980 7.266 18.214 1.00 85.94 85 LYS A O 1
ATOM 649 N N . ILE A 1 86 ? -7.610 8.972 18.714 1.00 85.31 86 ILE A N 1
ATOM 650 C CA . ILE A 1 86 ? -6.670 8.733 17.615 1.00 85.31 86 ILE A CA 1
ATOM 651 C C . ILE A 1 86 ? -5.251 8.588 18.154 1.00 85.31 86 ILE A C 1
ATOM 653 O O . ILE A 1 86 ? -4.652 9.546 18.635 1.00 85.31 86 ILE A O 1
ATOM 657 N N . THR A 1 87 ? -4.680 7.404 17.949 1.00 85.56 87 THR A N 1
ATOM 658 C CA . THR A 1 87 ? -3.261 7.133 18.180 1.00 85.56 87 THR A CA 1
ATOM 659 C C . THR A 1 87 ? -2.561 6.991 16.829 1.00 85.56 87 THR A C 1
ATOM 661 O O . THR A 1 87 ? -2.790 6.006 16.124 1.00 85.56 87 THR A O 1
ATOM 664 N N . PRO A 1 88 ? -1.742 7.969 16.408 1.00 85.06 88 PRO A N 1
ATOM 665 C CA . PRO A 1 88 ? -1.029 7.866 15.148 1.00 85.06 88 PRO A CA 1
ATOM 666 C C . PRO A 1 88 ? 0.175 6.925 15.297 1.00 85.06 88 PRO A C 1
ATOM 668 O O . PRO A 1 88 ? 1.017 7.111 16.173 1.00 85.06 88 PRO A O 1
ATOM 671 N N . VAL A 1 89 ? 0.279 5.939 14.407 1.00 85.88 89 VAL A N 1
ATOM 672 C CA . VAL A 1 89 ? 1.374 4.958 14.387 1.00 85.88 89 VAL A CA 1
ATOM 673 C C . VAL A 1 89 ? 2.199 5.150 13.117 1.00 85.88 89 VAL A C 1
ATOM 675 O O . VAL A 1 89 ? 1.648 5.281 12.024 1.00 85.88 89 VAL A O 1
ATOM 678 N N . ALA A 1 90 ? 3.524 5.191 13.262 1.00 86.25 90 ALA A N 1
ATOM 679 C CA . ALA A 1 90 ? 4.434 5.233 12.123 1.00 86.25 90 ALA A CA 1
ATOM 680 C C . ALA A 1 90 ? 4.422 3.882 11.403 1.00 86.25 90 ALA A C 1
ATOM 682 O O . ALA A 1 90 ? 4.645 2.852 12.037 1.00 86.25 90 ALA A O 1
ATOM 683 N N . GLY A 1 91 ? 4.209 3.893 10.089 1.00 87.06 91 GLY A N 1
ATOM 684 C CA . GLY A 1 91 ? 4.173 2.669 9.302 1.00 87.06 91 GLY A CA 1
ATOM 685 C C . GLY A 1 91 ? 4.254 2.907 7.798 1.00 87.06 91 GLY A C 1
ATOM 686 O O . GLY A 1 91 ? 4.111 4.032 7.317 1.00 87.06 91 GLY A O 1
ATOM 687 N N . ASP A 1 92 ? 4.484 1.815 7.081 1.00 87.75 92 ASP A N 1
ATOM 688 C CA . ASP A 1 92 ? 4.507 1.698 5.630 1.00 87.75 92 ASP A CA 1
ATOM 689 C C . ASP A 1 92 ? 3.871 0.357 5.241 1.00 87.75 92 ASP A C 1
ATOM 691 O O . ASP A 1 92 ? 4.367 -0.715 5.595 1.00 87.75 92 ASP A O 1
ATOM 695 N N . ILE A 1 93 ? 2.757 0.408 4.509 1.00 93.25 93 ILE A N 1
ATOM 696 C CA . ILE A 1 93 ? 2.015 -0.798 4.129 1.00 93.25 93 ILE A CA 1
ATOM 697 C C . ILE A 1 93 ? 2.790 -1.688 3.152 1.00 93.25 93 ILE A C 1
ATOM 699 O O . ILE A 1 93 ? 2.467 -2.864 3.024 1.00 93.25 93 ILE A O 1
ATOM 703 N N . THR A 1 94 ? 3.825 -1.170 2.485 1.00 93.94 94 THR A N 1
ATOM 704 C CA . THR A 1 94 ? 4.695 -1.971 1.611 1.00 93.94 94 THR A CA 1
ATOM 705 C C . THR A 1 94 ? 5.565 -2.958 2.398 1.00 93.94 94 THR A C 1
ATOM 707 O O . THR A 1 94 ? 6.066 -3.925 1.827 1.00 93.94 94 THR A O 1
ATOM 710 N N . CYS A 1 95 ? 5.679 -2.778 3.717 1.00 93.50 95 CYS A N 1
ATOM 711 C CA . CYS A 1 95 ? 6.456 -3.630 4.609 1.00 93.50 95 CYS A CA 1
ATOM 712 C C . CYS A 1 95 ? 5.593 -4.667 5.348 1.00 93.50 95 CYS A C 1
ATOM 714 O O . CYS A 1 95 ? 4.395 -4.477 5.587 1.00 93.50 95 CYS A O 1
ATOM 716 N N . GLU A 1 96 ? 6.230 -5.748 5.812 1.00 92.31 96 GLU A N 1
ATOM 717 C CA . GLU A 1 96 ? 5.600 -6.658 6.773 1.00 92.31 96 GLU A CA 1
ATOM 718 C C . GLU A 1 96 ? 5.209 -5.900 8.054 1.00 92.31 96 GLU A C 1
ATOM 720 O O . GLU A 1 96 ? 5.874 -4.947 8.464 1.00 92.31 96 GLU A O 1
ATOM 725 N N . ASN A 1 97 ? 4.106 -6.317 8.681 1.00 93.81 97 ASN A N 1
ATOM 726 C CA . ASN A 1 97 ? 3.555 -5.706 9.893 1.00 93.81 97 ASN A CA 1
ATOM 727 C C . ASN A 1 97 ? 3.362 -4.190 9.754 1.00 93.81 97 ASN A C 1
ATOM 729 O O . ASN A 1 97 ? 3.488 -3.444 10.721 1.00 93.81 97 ASN A O 1
ATOM 733 N N . LEU A 1 98 ? 3.054 -3.751 8.528 1.00 93.69 98 LEU A N 1
ATOM 734 C CA . LEU A 1 98 ? 2.821 -2.355 8.178 1.00 93.69 98 LEU A CA 1
ATOM 735 C C . LEU A 1 98 ? 4.028 -1.459 8.490 1.00 93.69 98 LEU A C 1
ATOM 737 O O . LEU A 1 98 ? 3.854 -0.278 8.766 1.00 93.69 98 LEU A O 1
ATOM 741 N N . GLY A 1 99 ? 5.247 -2.011 8.508 1.00 91.00 99 GLY A N 1
ATOM 742 C CA . GLY A 1 99 ? 6.473 -1.258 8.784 1.00 91.00 99 GLY A CA 1
ATOM 743 C C . GLY A 1 99 ? 6.614 -0.774 10.231 1.00 91.00 99 GLY A C 1
ATOM 744 O O . GLY A 1 99 ? 7.514 0.018 10.521 1.00 91.00 99 GLY A O 1
ATOM 745 N N . VAL A 1 100 ? 5.755 -1.238 11.145 1.00 88.88 100 VAL A N 1
ATOM 746 C CA . VAL A 1 100 ? 5.857 -0.925 12.573 1.00 88.88 100 VAL A CA 1
ATOM 747 C C . VAL A 1 100 ? 7.071 -1.655 13.146 1.00 88.88 100 VAL A C 1
ATOM 749 O O . VAL A 1 100 ? 7.149 -2.882 13.120 1.00 88.88 100 VAL A O 1
ATOM 752 N N . LYS A 1 101 ? 8.043 -0.886 13.645 1.00 88.44 101 LYS A N 1
ATOM 753 C CA . LYS A 1 101 ? 9.328 -1.422 14.127 1.00 88.44 101 LYS A CA 1
ATOM 754 C C . LYS A 1 101 ? 9.266 -1.981 15.546 1.00 88.44 101 LYS A C 1
ATOM 756 O O . LYS A 1 101 ? 10.079 -2.834 15.889 1.00 88.44 101 LYS A O 1
ATOM 761 N N . ASP A 1 102 ? 8.354 -1.476 16.372 1.00 89.38 102 ASP A N 1
ATOM 762 C CA . ASP A 1 102 ? 8.201 -1.940 17.748 1.00 89.38 102 ASP A CA 1
ATOM 763 C C . ASP A 1 102 ? 7.369 -3.228 17.780 1.00 89.38 102 ASP A C 1
ATOM 765 O O . ASP A 1 102 ? 6.178 -3.231 17.464 1.00 89.38 102 ASP A O 1
ATOM 769 N N . SER A 1 103 ? 8.006 -4.336 18.160 1.00 93.12 103 SER A N 1
ATOM 770 C CA . S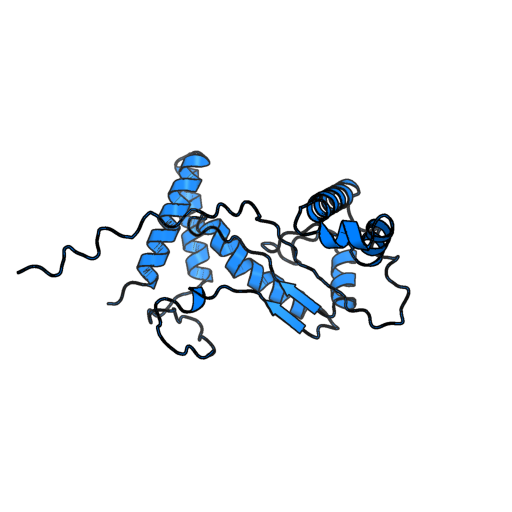ER A 1 103 ? 7.362 -5.648 18.215 1.00 93.12 103 SER A CA 1
ATOM 771 C C . SER A 1 103 ? 6.273 -5.742 19.285 1.00 93.12 103 SER A C 1
ATOM 773 O O . SER A 1 103 ? 5.285 -6.438 19.069 1.00 93.12 103 SER A O 1
ATOM 775 N N . ASN A 1 104 ? 6.421 -5.041 20.414 1.00 94.06 104 ASN A N 1
ATOM 776 C CA . ASN A 1 104 ? 5.410 -5.048 21.473 1.00 94.06 104 ASN A CA 1
ATOM 777 C C . ASN A 1 104 ? 4.144 -4.336 20.994 1.00 94.06 104 ASN A C 1
ATOM 779 O O . ASN A 1 104 ? 3.042 -4.844 21.198 1.00 94.06 104 ASN A O 1
ATOM 783 N N . LEU A 1 105 ? 4.309 -3.205 20.300 1.00 90.06 105 LEU A N 1
ATOM 784 C CA . LEU A 1 105 ? 3.193 -2.481 19.696 1.00 90.06 105 LEU A CA 1
ATOM 785 C C . LEU A 1 105 ? 2.479 -3.338 18.642 1.00 90.06 105 LEU A C 1
ATOM 787 O O . LEU A 1 105 ? 1.254 -3.399 18.626 1.00 90.06 105 LEU A O 1
ATOM 791 N N . VAL A 1 106 ? 3.225 -4.051 17.793 1.00 92.50 106 VAL A N 1
ATOM 792 C CA . VAL A 1 106 ? 2.638 -4.973 16.805 1.00 92.50 106 VAL A CA 1
ATOM 793 C C . VAL A 1 106 ? 1.794 -6.060 17.480 1.00 92.50 106 VAL A C 1
ATOM 795 O O . VAL A 1 106 ? 0.667 -6.311 17.053 1.00 92.50 106 VAL A O 1
ATOM 798 N N . GLU A 1 107 ? 2.303 -6.686 18.544 1.00 94.56 107 GLU A N 1
ATOM 799 C CA . GLU A 1 107 ? 1.557 -7.704 19.291 1.00 94.56 107 GLU A CA 1
ATOM 800 C C . GLU A 1 107 ? 0.298 -7.152 19.967 1.00 94.56 107 GLU A C 1
ATOM 802 O O . GLU A 1 107 ? -0.721 -7.843 20.025 1.00 94.56 107 GLU A O 1
ATOM 807 N N . GLU A 1 108 ? 0.359 -5.931 20.499 1.00 93.94 108 GLU A N 1
ATOM 808 C CA . GLU A 1 108 ? -0.802 -5.240 21.060 1.00 93.94 108 GLU A CA 1
ATOM 809 C C . GLU A 1 108 ? -1.849 -4.970 19.977 1.00 93.94 108 GLU A C 1
ATOM 811 O O . GLU A 1 108 ? -3.015 -5.317 20.146 1.00 93.94 108 GLU A O 1
ATOM 816 N N . MET A 1 109 ? -1.439 -4.464 18.812 1.00 93.88 109 MET A N 1
ATOM 817 C CA . MET A 1 109 ? -2.356 -4.240 17.694 1.00 93.88 109 MET A CA 1
ATOM 818 C C . MET A 1 109 ? -3.007 -5.546 17.214 1.00 93.88 109 MET A C 1
ATOM 820 O O . MET A 1 109 ? -4.193 -5.558 16.888 1.00 93.88 109 MET A O 1
ATOM 824 N N . TRP A 1 110 ? -2.288 -6.673 17.206 1.00 95.81 110 TRP A N 1
ATOM 825 C CA . TRP A 1 110 ? -2.904 -7.972 16.913 1.00 95.81 110 TRP A CA 1
ATOM 826 C C . TRP A 1 110 ? -3.955 -8.381 17.949 1.00 95.81 110 TRP A C 1
ATOM 828 O O . TRP A 1 110 ? -4.906 -9.077 17.604 1.00 95.81 110 TRP A O 1
ATOM 838 N N . LYS A 1 111 ? -3.825 -7.955 19.207 1.00 94.88 111 LYS A N 1
ATOM 839 C CA . LYS A 1 111 ? -4.801 -8.257 20.263 1.00 94.88 111 LYS A CA 1
ATOM 840 C C . LYS A 1 111 ? -6.015 -7.328 20.211 1.00 94.88 111 LYS A C 1
ATOM 842 O O . LYS A 1 111 ? -7.133 -7.800 20.377 1.00 94.88 111 LYS A O 1
ATOM 847 N N . GLU A 1 112 ? -5.816 -6.045 19.932 1.00 92.62 112 GLU A N 1
ATOM 848 C CA . GLU A 1 112 ? -6.835 -5.005 20.155 1.00 92.62 112 GLU A CA 1
ATOM 849 C C . GLU A 1 112 ? -7.566 -4.528 18.884 1.00 92.62 112 GLU A C 1
ATOM 851 O O . GLU A 1 112 ? -8.584 -3.837 18.966 1.00 92.62 112 GLU A O 1
ATOM 856 N N . VAL A 1 113 ? -7.065 -4.851 17.685 1.00 92.44 113 VAL A N 1
ATOM 857 C CA . VAL A 1 113 ? -7.694 -4.406 16.429 1.00 92.44 113 VAL A CA 1
ATOM 858 C C . VAL A 1 113 ? -8.914 -5.265 16.082 1.00 92.44 113 VAL A C 1
ATOM 860 O O . VAL A 1 113 ? -8.797 -6.442 15.742 1.00 92.44 113 VAL A O 1
ATOM 863 N N . ASP A 1 114 ? -10.082 -4.622 16.073 1.00 91.50 114 ASP A N 1
ATOM 864 C CA . ASP A 1 114 ? -11.352 -5.195 15.612 1.00 91.50 114 ASP A CA 1
ATOM 865 C C . ASP A 1 114 ? -11.646 -4.927 14.130 1.00 91.50 114 ASP A C 1
ATOM 867 O O . ASP A 1 114 ? -12.297 -5.730 13.460 1.00 91.50 114 ASP A O 1
ATOM 871 N N . VAL A 1 115 ? -11.231 -3.767 13.615 1.00 95.00 115 VAL A N 1
ATOM 872 C CA . VAL A 1 115 ? -11.558 -3.316 12.258 1.00 95.00 115 VAL A CA 1
ATOM 873 C C . VAL A 1 115 ? -10.329 -2.720 11.593 1.00 95.00 115 VAL A C 1
ATOM 875 O O . VAL A 1 115 ? -9.638 -1.872 12.156 1.00 95.00 115 VAL A O 1
ATOM 878 N N . VAL A 1 116 ? -10.088 -3.139 10.354 1.00 93.81 116 VAL A N 1
ATOM 879 C CA . VAL A 1 116 ? -9.036 -2.590 9.500 1.00 93.81 116 VAL A CA 1
ATOM 880 C C . VAL A 1 116 ? -9.686 -1.886 8.319 1.00 93.81 116 VAL A C 1
ATOM 882 O O . VAL A 1 116 ? -10.437 -2.503 7.567 1.00 93.81 116 VAL A O 1
ATOM 885 N N . VAL A 1 117 ? -9.378 -0.602 8.130 1.00 94.12 117 VAL A N 1
ATOM 886 C CA . VAL A 1 117 ? -9.796 0.160 6.947 1.00 94.12 117 VAL A CA 1
ATOM 887 C C . VAL A 1 117 ? -8.557 0.541 6.143 1.00 94.12 117 VAL A C 1
ATOM 889 O O . VAL A 1 117 ? -7.761 1.387 6.556 1.00 94.12 117 VAL A O 1
ATOM 892 N N . ASN A 1 118 ? -8.384 -0.100 4.988 1.00 93.31 118 ASN A N 1
ATOM 893 C CA . ASN A 1 118 ? -7.290 0.168 4.068 1.00 93.31 118 ASN A CA 1
ATOM 894 C C . ASN A 1 118 ? -7.693 1.207 3.015 1.00 93.31 118 ASN A C 1
ATOM 896 O O . ASN A 1 118 ? -8.397 0.885 2.055 1.00 93.31 118 ASN A O 1
ATOM 900 N N . LEU A 1 119 ? -7.189 2.429 3.193 1.00 91.38 119 LEU A N 1
ATOM 901 C CA . LEU A 1 119 ? -7.308 3.550 2.250 1.00 91.38 119 LEU A CA 1
ATOM 902 C C . LEU A 1 119 ? -5.973 3.879 1.563 1.00 91.38 119 LEU A C 1
ATOM 904 O O . LEU A 1 119 ? -5.865 4.865 0.837 1.00 91.38 119 LEU A O 1
ATOM 908 N N . ALA A 1 120 ? -4.928 3.113 1.864 1.00 87.31 120 ALA A N 1
ATOM 909 C CA . ALA A 1 120 ? -3.566 3.412 1.474 1.00 87.31 120 ALA A CA 1
ATOM 910 C C . ALA A 1 120 ? -3.324 2.993 0.022 1.00 87.31 120 ALA A C 1
ATOM 912 O O . ALA A 1 120 ? -3.363 1.807 -0.301 1.00 87.31 120 ALA A O 1
ATOM 913 N N . ALA A 1 121 ? -3.084 3.976 -0.840 1.00 89.19 121 ALA A N 1
ATOM 914 C CA . ALA A 1 121 ? -2.771 3.770 -2.245 1.00 89.19 121 ALA A CA 1
ATOM 915 C C . ALA A 1 121 ? -2.110 5.022 -2.836 1.00 89.19 121 ALA A C 1
ATOM 917 O O . ALA A 1 121 ? -2.309 6.139 -2.348 1.00 89.19 121 ALA A O 1
ATOM 918 N N . THR A 1 122 ? -1.380 4.847 -3.933 1.00 89.44 122 THR A N 1
ATOM 919 C CA . THR A 1 122 ? -1.160 5.928 -4.899 1.00 89.44 122 THR A CA 1
ATOM 920 C C . THR A 1 122 ? -2.341 5.960 -5.863 1.00 89.44 122 THR A C 1
ATOM 922 O O . THR A 1 122 ? -2.811 4.923 -6.331 1.00 89.44 122 THR A O 1
ATOM 925 N N . THR A 1 123 ? -2.853 7.158 -6.132 1.00 88.50 123 THR A N 1
ATOM 926 C CA . THR A 1 123 ? -3.960 7.386 -7.079 1.00 88.50 123 THR A CA 1
ATOM 927 C C . THR A 1 123 ? -3.489 8.066 -8.363 1.00 88.50 123 THR A C 1
ATOM 929 O O . THR A 1 123 ? -4.307 8.455 -9.193 1.00 88.50 123 THR A O 1
ATOM 932 N N . LYS A 1 124 ? -2.169 8.216 -8.535 1.00 88.69 124 LYS A N 1
ATOM 933 C CA . LYS A 1 124 ? -1.569 8.751 -9.756 1.00 88.69 124 LYS A CA 1
ATOM 934 C C . LYS A 1 124 ? -1.616 7.682 -10.844 1.00 88.69 124 LYS A C 1
ATOM 936 O O . LYS A 1 124 ? -1.080 6.593 -10.660 1.00 88.69 124 LYS A O 1
ATOM 941 N N . PHE A 1 125 ? -2.263 7.996 -11.963 1.00 85.56 125 PHE A N 1
ATOM 942 C CA . PHE A 1 125 ? -2.372 7.076 -13.100 1.00 85.56 125 PHE A CA 1
ATOM 943 C C . PHE A 1 125 ? -1.033 6.854 -13.808 1.00 85.56 125 PHE A C 1
ATOM 945 O O . PHE A 1 125 ? -0.811 5.792 -14.372 1.00 85.56 125 PHE A O 1
ATOM 952 N N . ASP A 1 126 ? -0.143 7.842 -13.751 1.00 88.50 126 ASP A N 1
ATOM 953 C CA . ASP A 1 126 ? 1.203 7.811 -14.312 1.00 88.50 126 ASP A CA 1
ATOM 954 C C . ASP A 1 126 ? 2.260 7.576 -13.219 1.00 88.50 126 ASP A C 1
ATOM 956 O O . ASP A 1 126 ? 3.344 8.155 -13.264 1.00 88.50 126 ASP A O 1
ATOM 960 N N . GLU A 1 127 ? 1.944 6.803 -12.178 1.00 94.88 127 GLU A N 1
ATOM 961 C CA . GLU A 1 127 ? 2.927 6.454 -11.150 1.00 94.88 127 GLU A CA 1
ATOM 962 C C . GLU A 1 127 ? 3.994 5.500 -11.703 1.00 94.88 127 GLU A C 1
ATOM 964 O O . GLU A 1 127 ? 3.739 4.724 -12.625 1.00 94.88 127 GLU A O 1
ATOM 969 N N . ARG A 1 128 ? 5.194 5.523 -11.114 1.00 97.06 128 ARG A N 1
ATOM 970 C CA . ARG A 1 128 ? 6.200 4.495 -11.401 1.00 97.06 128 ARG A CA 1
ATOM 971 C C . ARG A 1 128 ? 5.622 3.099 -11.140 1.00 97.06 128 ARG A C 1
ATOM 973 O O . ARG A 1 128 ? 5.021 2.860 -10.088 1.00 97.06 128 ARG A O 1
ATOM 980 N N . TYR A 1 129 ? 5.838 2.166 -12.067 1.00 97.25 129 TYR A N 1
ATOM 981 C CA . TYR A 1 129 ? 5.228 0.839 -11.980 1.00 97.25 129 TYR A CA 1
ATOM 982 C C . TYR A 1 129 ? 5.652 0.059 -10.731 1.00 97.25 129 TYR A C 1
ATOM 984 O O . TYR A 1 129 ? 4.810 -0.569 -10.090 1.00 97.25 129 TYR A O 1
ATOM 992 N N . ASP A 1 130 ? 6.921 0.164 -10.323 1.00 96.94 130 ASP A N 1
ATOM 993 C CA . ASP A 1 130 ? 7.408 -0.438 -9.081 1.00 96.94 130 ASP A CA 1
ATOM 994 C C . ASP A 1 130 ? 6.662 0.097 -7.862 1.00 96.94 130 ASP A C 1
ATOM 996 O O . ASP A 1 130 ? 6.187 -0.684 -7.040 1.00 96.94 130 ASP A O 1
ATOM 1000 N N . VAL A 1 131 ? 6.493 1.414 -7.767 1.00 95.50 131 VAL A N 1
ATOM 1001 C CA . VAL A 1 131 ? 5.793 2.049 -6.646 1.00 95.50 131 VAL A CA 1
ATOM 1002 C C . VAL A 1 131 ? 4.327 1.619 -6.612 1.00 95.50 131 VAL A C 1
ATOM 1004 O O . VAL A 1 131 ? 3.827 1.234 -5.554 1.00 95.50 131 VAL A O 1
ATOM 1007 N N . ALA A 1 132 ? 3.638 1.635 -7.755 1.00 94.88 132 ALA A N 1
ATOM 1008 C CA . ALA A 1 132 ? 2.239 1.224 -7.841 1.00 94.88 132 ALA A CA 1
ATOM 1009 C C . ALA A 1 132 ? 2.044 -0.254 -7.455 1.00 94.88 132 ALA A C 1
ATOM 1011 O O . ALA A 1 132 ? 1.116 -0.575 -6.708 1.00 94.88 132 ALA A O 1
ATOM 1012 N N . LEU A 1 133 ? 2.929 -1.149 -7.906 1.00 95.44 133 LEU A N 1
ATOM 1013 C CA . LEU A 1 133 ? 2.851 -2.579 -7.608 1.00 95.44 133 LEU A CA 1
ATOM 1014 C C . LEU A 1 133 ? 3.119 -2.858 -6.119 1.00 95.44 133 LEU A C 1
ATOM 1016 O O . LEU A 1 133 ? 2.328 -3.546 -5.466 1.00 95.44 133 LEU A O 1
ATOM 1020 N N . HIS A 1 134 ? 4.159 -2.252 -5.541 1.00 95.56 134 HIS A N 1
ATOM 1021 C CA . HIS A 1 134 ? 4.462 -2.400 -4.115 1.00 95.56 134 HIS A CA 1
ATOM 1022 C C . HIS A 1 134 ? 3.362 -1.815 -3.227 1.00 95.56 134 HIS A C 1
ATOM 1024 O O . HIS A 1 134 ? 2.957 -2.448 -2.255 1.00 95.56 134 HIS A O 1
ATOM 1030 N 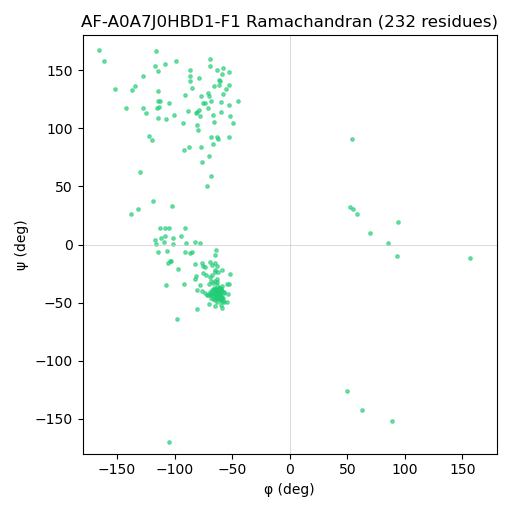N . LEU A 1 135 ? 2.855 -0.622 -3.548 1.00 92.81 135 LEU A N 1
ATOM 1031 C CA . LEU A 1 135 ? 1.905 0.082 -2.692 1.00 92.81 135 LEU A CA 1
ATOM 1032 C C . LEU A 1 135 ? 0.477 -0.446 -2.850 1.00 92.81 135 LEU A C 1
ATOM 1034 O O . LEU A 1 135 ? -0.134 -0.870 -1.870 1.00 92.81 135 LEU A O 1
ATOM 1038 N N . ASN A 1 136 ? -0.055 -0.456 -4.072 1.00 94.00 136 ASN A N 1
ATOM 1039 C CA . ASN A 1 136 ? -1.468 -0.761 -4.299 1.00 94.00 136 ASN A CA 1
ATOM 1040 C C . ASN A 1 136 ? -1.745 -2.269 -4.325 1.00 94.00 136 ASN A C 1
ATOM 1042 O O . ASN A 1 136 ? -2.839 -2.681 -3.948 1.00 94.00 136 ASN A O 1
ATOM 1046 N N . THR A 1 137 ? -0.774 -3.095 -4.739 1.00 93.62 137 THR A N 1
ATOM 1047 C CA . THR A 1 137 ? -0.959 -4.555 -4.835 1.00 93.62 137 THR A CA 1
ATOM 1048 C C . THR A 1 137 ? -0.393 -5.266 -3.611 1.00 93.62 137 THR A C 1
ATOM 1050 O O . THR A 1 137 ? -1.141 -5.854 -2.824 1.00 93.62 137 THR A O 1
ATOM 1053 N N . LEU A 1 138 ? 0.924 -5.192 -3.398 1.00 95.50 138 LEU A N 1
ATOM 1054 C CA . LEU A 1 138 ? 1.551 -5.879 -2.267 1.00 95.50 138 LEU A CA 1
ATOM 1055 C C . LEU A 1 138 ? 1.193 -5.236 -0.930 1.00 95.50 138 LEU A C 1
ATOM 1057 O O . LEU A 1 138 ? 0.988 -5.947 0.049 1.00 95.50 138 LEU A O 1
ATOM 1061 N N . GLY A 1 139 ? 1.023 -3.918 -0.887 1.00 95.12 139 GLY A N 1
ATOM 1062 C CA . GLY A 1 139 ? 0.611 -3.234 0.326 1.00 95.12 139 GLY A CA 1
ATOM 1063 C C . GLY A 1 139 ? -0.788 -3.650 0.786 1.00 95.12 139 GLY A C 1
ATOM 1064 O O . GLY A 1 139 ? -0.995 -3.924 1.968 1.00 95.12 139 GLY A O 1
ATOM 1065 N N . ALA A 1 140 ? -1.734 -3.841 -0.140 1.00 94.81 140 ALA A N 1
ATOM 1066 C CA . ALA A 1 140 ? -3.037 -4.423 0.185 1.00 94.81 140 ALA A CA 1
ATOM 1067 C C . ALA A 1 140 ? -2.914 -5.870 0.710 1.00 94.81 140 ALA A C 1
ATOM 1069 O O . ALA A 1 140 ? -3.565 -6.224 1.698 1.00 94.81 140 ALA A O 1
ATOM 1070 N N . LYS A 1 141 ? -2.034 -6.690 0.112 1.00 95.94 141 LYS A N 1
ATOM 1071 C CA . LYS A 1 141 ? -1.716 -8.052 0.592 1.00 95.94 141 LYS A CA 1
ATOM 1072 C C . LYS A 1 141 ? -1.112 -8.033 2.001 1.00 95.94 141 LYS A C 1
ATOM 1074 O O . LYS A 1 141 ? -1.506 -8.844 2.838 1.00 95.94 141 LYS A O 1
ATOM 1079 N N . ASN A 1 142 ? -0.207 -7.105 2.295 1.00 96.81 142 ASN A N 1
ATOM 1080 C CA . ASN A 1 142 ? 0.401 -6.944 3.616 1.00 96.81 142 ASN A CA 1
ATOM 1081 C C . ASN A 1 142 ? -0.628 -6.526 4.665 1.00 96.81 142 ASN A C 1
ATOM 1083 O O . ASN A 1 142 ? -0.639 -7.092 5.757 1.00 96.81 142 ASN A O 1
ATOM 1087 N N . VAL A 1 143 ? -1.540 -5.608 4.327 1.00 96.44 143 VAL A N 1
ATOM 1088 C CA . VAL A 1 143 ? -2.647 -5.225 5.215 1.00 96.44 143 VAL A CA 1
ATOM 1089 C C . VAL A 1 143 ? -3.568 -6.411 5.497 1.00 96.44 143 VAL A C 1
ATOM 1091 O O . VAL A 1 143 ? -3.911 -6.651 6.654 1.00 96.44 143 VAL A O 1
ATOM 1094 N N . LEU A 1 144 ? -3.913 -7.205 4.480 1.00 97.12 144 LEU A N 1
ATOM 1095 C CA . LEU A 1 144 ? -4.674 -8.442 4.672 1.00 97.12 144 LEU A CA 1
ATOM 1096 C C . LEU A 1 144 ? -3.929 -9.431 5.581 1.00 97.12 144 LEU A C 1
ATOM 1098 O O . LEU A 1 144 ? -4.529 -10.022 6.477 1.00 97.12 144 LEU A O 1
ATOM 1102 N N . ASN A 1 145 ? -2.627 -9.618 5.367 1.00 97.62 145 ASN A N 1
ATOM 1103 C CA . ASN A 1 145 ? -1.810 -10.517 6.182 1.00 97.62 145 ASN A CA 1
ATOM 1104 C C . ASN A 1 145 ? -1.700 -10.036 7.631 1.00 97.62 145 ASN A C 1
ATOM 1106 O O . ASN A 1 145 ? -1.754 -10.859 8.539 1.00 97.62 145 ASN A O 1
ATOM 1110 N N . PHE A 1 146 ? -1.597 -8.727 7.858 1.00 96.69 146 PHE A N 1
ATOM 1111 C CA . PHE A 1 146 ? -1.652 -8.140 9.192 1.00 96.69 146 PHE A CA 1
ATOM 1112 C C . PHE A 1 146 ? -3.014 -8.389 9.850 1.00 96.69 146 PHE A C 1
ATOM 1114 O O . PHE A 1 146 ? -3.067 -8.912 10.959 1.00 96.69 146 PHE A O 1
ATOM 1121 N N . ALA A 1 147 ? -4.113 -8.110 9.141 1.00 96.56 147 ALA A N 1
ATOM 1122 C CA . ALA A 1 147 ? -5.469 -8.322 9.643 1.00 96.56 147 ALA A CA 1
ATOM 1123 C C . ALA A 1 147 ? -5.730 -9.791 10.021 1.00 96.56 147 ALA A C 1
ATOM 1125 O O . ALA A 1 147 ? -6.390 -10.061 11.018 1.00 96.56 147 ALA A O 1
ATOM 1126 N N . LYS A 1 148 ? -5.166 -10.752 9.276 1.00 97.38 148 LYS A N 1
ATOM 1127 C CA . LYS A 1 148 ? -5.237 -12.189 9.604 1.00 97.38 148 LYS A CA 1
ATOM 1128 C C . LYS A 1 148 ? -4.521 -12.566 10.904 1.00 97.38 148 LYS A C 1
ATOM 1130 O O . LYS A 1 148 ? -4.844 -13.603 11.475 1.00 97.38 148 LYS A O 1
ATOM 1135 N N . LYS A 1 149 ? -3.538 -11.774 11.346 1.00 97.19 149 LYS A N 1
ATOM 1136 C CA . LYS A 1 149 ? -2.848 -11.969 12.631 1.00 97.19 149 LYS A CA 1
ATOM 1137 C C . LYS A 1 149 ? -3.641 -11.365 13.802 1.00 97.19 149 LYS A C 1
ATOM 1139 O O . LYS A 1 149 ? -3.379 -11.730 14.945 1.00 97.19 149 LYS A O 1
ATOM 1144 N N . CYS A 1 150 ? -4.613 -10.485 13.540 1.00 95.50 150 CYS A N 1
ATOM 1145 C CA . CYS A 1 150 ? -5.447 -9.875 14.573 1.00 95.50 150 CYS A CA 1
ATOM 1146 C C . CYS A 1 150 ? -6.464 -10.881 15.142 1.00 95.50 150 CYS A C 1
ATOM 1148 O O . CYS A 1 150 ? -7.302 -11.413 14.417 1.00 95.50 150 CYS A O 1
ATOM 1150 N N . VAL A 1 151 ? -6.423 -11.118 16.455 1.00 96.81 151 VAL A N 1
ATOM 1151 C CA . VAL A 1 151 ? -7.225 -12.153 17.137 1.00 96.81 151 VAL A CA 1
ATOM 1152 C C . VAL A 1 151 ? -8.708 -11.793 17.241 1.00 96.81 151 VAL A C 1
ATOM 1154 O O . VAL A 1 151 ? -9.550 -12.685 17.297 1.00 96.81 151 VAL A O 1
ATOM 1157 N N . ASN A 1 152 ? -9.022 -10.495 17.241 1.00 92.19 152 ASN A N 1
ATOM 1158 C CA . ASN A 1 152 ? -10.373 -9.957 17.395 1.00 92.19 152 ASN A CA 1
ATOM 1159 C C . ASN A 1 152 ? -10.932 -9.368 16.091 1.00 92.19 152 ASN A C 1
ATOM 1161 O O . ASN A 1 152 ? -11.936 -8.656 16.120 1.00 92.19 152 ASN A O 1
ATOM 1165 N N . ILE A 1 153 ? -10.309 -9.654 14.941 1.00 96.06 153 ILE A N 1
ATOM 1166 C CA . ILE A 1 153 ? -10.714 -9.063 13.664 1.00 96.06 153 ILE A CA 1
ATOM 1167 C C . ILE A 1 153 ? -12.167 -9.417 13.317 1.00 96.06 153 ILE A C 1
ATOM 1169 O O . ILE A 1 153 ? -12.553 -10.581 13.211 1.00 96.06 153 ILE A O 1
ATOM 1173 N N . LYS A 1 154 ? -12.982 -8.384 13.114 1.00 93.56 154 LYS A N 1
ATOM 1174 C CA . LYS A 1 154 ? -14.394 -8.475 12.719 1.00 93.56 154 LYS A CA 1
ATOM 1175 C C . LYS A 1 154 ? -14.601 -8.053 11.273 1.00 93.56 154 LYS A C 1
ATOM 1177 O O . LYS A 1 154 ? -15.477 -8.593 10.603 1.00 93.56 154 LYS A O 1
ATOM 1182 N N . LEU A 1 155 ? -13.828 -7.075 10.796 1.00 93.75 155 LEU A N 1
ATOM 1183 C CA . LEU A 1 155 ? -14.016 -6.500 9.468 1.00 93.75 155 LEU A CA 1
ATOM 1184 C C . LEU A 1 155 ? -12.709 -5.962 8.879 1.00 93.75 155 LEU A C 1
ATOM 1186 O O . LEU A 1 155 ? -11.989 -5.201 9.522 1.00 93.75 155 LEU A O 1
ATOM 1190 N N . LEU A 1 156 ? -12.460 -6.300 7.614 1.00 94.56 156 LEU A N 1
ATOM 1191 C CA . LEU A 1 156 ? -11.482 -5.634 6.759 1.00 94.56 156 LEU A CA 1
ATOM 1192 C C . LEU A 1 156 ? -12.235 -4.917 5.636 1.00 94.56 156 LEU A C 1
ATOM 1194 O O . LEU A 1 156 ? -12.904 -5.558 4.830 1.00 94.56 156 LEU A O 1
ATOM 1198 N N . VAL A 1 157 ? -12.100 -3.596 5.574 1.00 94.75 157 VAL A N 1
ATOM 1199 C CA . VAL A 1 157 ? -12.593 -2.770 4.469 1.00 94.75 157 VAL A CA 1
ATOM 1200 C C . VAL A 1 157 ? -11.400 -2.364 3.620 1.00 94.75 157 VAL A C 1
ATOM 1202 O O . VAL A 1 157 ? -10.478 -1.721 4.117 1.00 94.75 157 VAL A O 1
ATOM 1205 N N . HIS A 1 158 ? -11.415 -2.711 2.337 1.00 92.50 158 HIS A N 1
ATOM 1206 C CA . HIS A 1 158 ? -10.437 -2.225 1.369 1.00 92.50 158 HIS A CA 1
ATOM 1207 C C . HIS A 1 158 ? -11.129 -1.314 0.362 1.00 92.50 158 HIS A C 1
ATOM 1209 O O . HIS A 1 158 ? -12.086 -1.717 -0.296 1.00 92.50 158 HIS A O 1
ATOM 1215 N N . THR A 1 159 ? -10.646 -0.081 0.245 1.00 90.44 159 THR A N 1
ATOM 1216 C CA . THR A 1 159 ? -11.140 0.849 -0.766 1.00 90.44 159 THR A CA 1
ATOM 1217 C C . THR A 1 159 ? -10.353 0.661 -2.052 1.00 90.44 159 THR A C 1
ATOM 1219 O O . THR A 1 159 ? -9.155 0.926 -2.100 1.00 90.44 159 THR A O 1
ATOM 1222 N N . SER A 1 160 ? -11.053 0.214 -3.092 1.00 88.62 160 SER A N 1
ATOM 1223 C CA . SER A 1 160 ? -10.529 0.117 -4.453 1.00 88.62 160 SER A CA 1
ATOM 1224 C C . SER A 1 160 ? -11.095 1.239 -5.335 1.00 88.62 160 SER A C 1
ATOM 1226 O O . SER A 1 160 ? -11.725 2.179 -4.846 1.00 88.62 160 SER A O 1
ATOM 1228 N N . THR A 1 161 ? -10.869 1.161 -6.644 1.00 87.31 161 THR A N 1
ATOM 1229 C CA . THR A 1 161 ? -11.359 2.138 -7.624 1.00 87.31 161 THR A CA 1
ATOM 1230 C C . THR A 1 161 ? -12.330 1.477 -8.596 1.00 87.31 161 THR A C 1
ATOM 1232 O O . THR A 1 161 ? -12.206 0.290 -8.876 1.00 87.31 161 THR A O 1
ATOM 1235 N N . ALA A 1 162 ? -13.261 2.238 -9.178 1.00 86.25 162 ALA A N 1
ATOM 1236 C CA . ALA A 1 162 ? -14.160 1.705 -10.207 1.00 86.25 162 ALA A CA 1
ATOM 1237 C C . ALA A 1 162 ? -13.414 1.235 -11.478 1.00 86.25 162 ALA A C 1
ATOM 1239 O O . ALA A 1 162 ? -13.949 0.418 -12.226 1.00 86.25 162 ALA A O 1
ATOM 1240 N N . TYR A 1 163 ? -12.166 1.682 -11.686 1.00 84.69 163 TYR A N 1
ATOM 1241 C CA . TYR A 1 163 ? -11.324 1.292 -12.824 1.00 84.69 163 TYR A CA 1
ATOM 1242 C C . TYR A 1 163 ? -10.943 -0.191 -12.831 1.00 84.69 163 TYR A C 1
ATOM 1244 O O . TYR A 1 163 ? -10.604 -0.716 -13.887 1.00 84.69 163 TYR A O 1
ATOM 1252 N N . VAL A 1 164 ? -11.093 -0.911 -11.710 1.00 84.44 164 VAL A N 1
ATOM 1253 C CA . VAL A 1 164 ? -10.978 -2.385 -11.694 1.00 84.44 164 VAL A CA 1
ATOM 1254 C C . VAL A 1 164 ? -12.057 -3.075 -12.533 1.00 84.44 164 VAL A C 1
ATOM 1256 O O . VAL A 1 164 ? -12.068 -4.293 -12.658 1.00 84.44 164 VAL A O 1
ATOM 1259 N N . SER A 1 165 ? -13.002 -2.316 -13.086 1.00 84.12 165 SER A N 1
ATOM 1260 C CA . SER A 1 165 ? -13.987 -2.827 -14.028 1.00 84.12 165 SER A CA 1
ATOM 1261 C C . SER A 1 165 ? -13.518 -2.824 -15.484 1.00 84.12 165 SER A C 1
ATOM 1263 O O . SER A 1 165 ? -14.217 -3.404 -16.315 1.00 84.12 165 SER A O 1
ATOM 1265 N N . GLY A 1 166 ? -12.357 -2.230 -15.783 1.00 82.62 166 GLY A N 1
ATOM 1266 C CA . GLY A 1 166 ? -11.831 -2.103 -17.141 1.00 82.62 166 GLY A CA 1
ATOM 1267 C C . GLY A 1 166 ? -12.742 -1.254 -18.029 1.00 82.62 166 GLY A C 1
ATOM 1268 O O 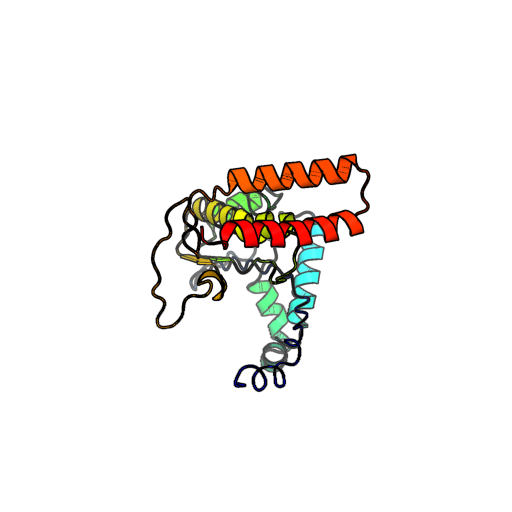. GLY A 1 166 ? -13.354 -0.293 -17.567 1.00 82.62 166 GLY A O 1
ATOM 1269 N N . GLU A 1 167 ? -12.863 -1.645 -19.296 1.00 83.44 167 GLU A N 1
ATOM 1270 C CA . GLU A 1 167 ? -13.703 -0.975 -20.303 1.00 83.44 167 GLU A CA 1
ATOM 1271 C C . GLU A 1 167 ? -15.133 -1.544 -20.377 1.00 83.44 167 GLU A C 1
ATOM 1273 O O . GLU A 1 167 ? -15.868 -1.299 -21.331 1.00 83.44 167 GLU A O 1
ATOM 1278 N N . ARG A 1 168 ? -15.548 -2.341 -19.383 1.00 82.62 168 ARG A N 1
ATOM 1279 C CA . ARG A 1 168 ? -16.882 -2.954 -19.368 1.00 82.62 168 ARG A CA 1
ATOM 1280 C C . ARG A 1 168 ? -17.970 -1.887 -19.238 1.00 82.62 168 ARG A C 1
ATOM 1282 O O . ARG A 1 168 ? -17.889 -0.996 -18.396 1.00 82.62 168 ARG A O 1
ATOM 1289 N N . GLU A 1 169 ? -19.032 -2.035 -20.024 1.00 86.12 169 GLU A N 1
ATOM 1290 C CA . GLU A 1 169 ? -20.195 -1.146 -20.009 1.00 86.12 169 GLU A CA 1
ATOM 1291 C C . GLU A 1 169 ? -21.428 -1.821 -19.383 1.00 86.12 169 GLU A C 1
ATOM 1293 O O . GLU A 1 169 ? -21.582 -3.043 -19.406 1.00 86.12 169 GLU A O 1
ATOM 1298 N N . GLY A 1 170 ? -22.353 -1.010 -18.860 1.00 90.38 170 GLY A N 1
ATOM 1299 C CA . GLY A 1 170 ? -23.632 -1.475 -18.315 1.00 90.38 170 GLY A CA 1
ATOM 1300 C C . GLY A 1 170 ? -23.590 -1.838 -16.827 1.00 90.38 170 GLY A C 1
ATOM 1301 O O . GLY A 1 170 ? -22.848 -1.247 -16.046 1.00 90.38 170 GLY A O 1
ATOM 1302 N N . LEU A 1 171 ? -24.456 -2.770 -16.410 1.00 89.81 171 LEU A N 1
ATOM 1303 C CA . LEU A 1 171 ? -24.503 -3.259 -15.030 1.00 89.81 171 LEU A CA 1
ATOM 1304 C C . LEU A 1 171 ? -23.365 -4.257 -14.796 1.00 89.81 171 LEU A C 1
ATOM 1306 O O . LEU A 1 171 ? -23.405 -5.376 -15.306 1.00 89.81 171 LEU A O 1
ATOM 1310 N N . ILE A 1 172 ? -22.387 -3.857 -13.989 1.00 87.31 172 ILE A N 1
ATOM 1311 C CA . ILE A 1 172 ? -21.224 -4.675 -13.641 1.00 87.31 172 ILE A CA 1
ATOM 1312 C C . ILE A 1 172 ? -21.466 -5.278 -12.261 1.00 87.31 172 ILE A C 1
ATOM 1314 O O . ILE A 1 172 ? -21.523 -4.561 -11.263 1.00 87.31 172 ILE A O 1
ATOM 1318 N N . LEU A 1 173 ? -21.659 -6.593 -12.214 1.00 87.75 173 LEU A N 1
ATOM 1319 C CA . LEU A 1 173 ? -21.815 -7.327 -10.962 1.00 87.75 173 LEU A CA 1
ATOM 1320 C C . LEU A 1 173 ? -20.443 -7.714 -10.413 1.00 87.75 173 LEU A C 1
ATOM 1322 O O . LEU A 1 173 ? -19.534 -8.046 -11.174 1.00 87.75 173 LEU A O 1
ATOM 1326 N N . GLU A 1 174 ? -20.308 -7.706 -9.089 1.00 83.44 174 GLU A N 1
ATOM 1327 C CA . GLU A 1 174 ? -19.122 -8.256 -8.444 1.00 83.44 174 GLU A CA 1
ATOM 1328 C C . GLU A 1 174 ? -19.097 -9.777 -8.622 1.00 83.44 174 GLU A C 1
ATOM 1330 O O . GLU A 1 174 ? -20.027 -10.490 -8.240 1.00 83.44 174 GLU A O 1
ATOM 1335 N N . SER A 1 175 ? -18.010 -10.269 -9.204 1.00 82.50 175 SER A N 1
ATOM 1336 C CA . SER A 1 175 ? -17.686 -11.687 -9.291 1.00 82.50 175 SER A CA 1
ATOM 1337 C C . SER A 1 175 ? -16.272 -11.901 -8.760 1.00 82.50 175 SER A C 1
ATOM 1339 O O . SER A 1 175 ? -15.414 -11.036 -8.959 1.00 82.50 175 SER A O 1
ATOM 1341 N N . PRO A 1 176 ? -15.996 -13.031 -8.092 1.00 83.19 176 PRO A N 1
ATOM 1342 C CA . PRO A 1 176 ? -14.630 -13.360 -7.717 1.00 83.19 176 PRO A CA 1
ATOM 1343 C C . PRO A 1 176 ? -13.767 -13.496 -8.977 1.00 83.19 176 PRO A C 1
ATOM 1345 O O . PRO A 1 176 ? -14.203 -14.097 -9.956 1.00 83.19 176 PRO A O 1
ATOM 1348 N N . TYR A 1 177 ? -12.553 -12.947 -8.929 1.00 80.88 177 TYR A N 1
ATOM 1349 C CA . TYR A 1 177 ? -11.519 -13.199 -9.932 1.00 80.88 177 TYR A CA 1
ATOM 1350 C C . TYR A 1 177 ? -10.733 -14.451 -9.551 1.00 80.88 177 TYR A C 1
ATOM 1352 O O . TYR A 1 177 ? -10.419 -14.663 -8.373 1.00 80.88 177 TYR A O 1
ATOM 1360 N N . TYR A 1 178 ? -10.388 -15.266 -10.541 1.00 85.56 178 TYR A N 1
ATOM 1361 C CA . TYR A 1 178 ? -9.457 -16.371 -10.367 1.00 85.56 178 TYR A CA 1
ATOM 1362 C C . TYR A 1 178 ? -8.015 -15.894 -10.560 1.00 85.56 178 TYR A C 1
ATOM 1364 O O . TYR A 1 178 ? -7.729 -14.956 -11.304 1.00 85.56 178 TYR A O 1
ATOM 1372 N N . MET A 1 179 ? -7.076 -16.544 -9.869 1.00 86.25 179 MET A N 1
ATOM 1373 C CA . MET A 1 179 ? -5.652 -16.236 -10.026 1.00 86.25 179 MET A CA 1
ATOM 1374 C C . MET A 1 179 ? -5.235 -16.429 -11.487 1.00 86.25 179 MET A C 1
ATOM 1376 O O . MET A 1 179 ? -5.497 -17.480 -12.069 1.00 86.25 179 MET A O 1
ATOM 1380 N N . GLY A 1 180 ? -4.573 -15.424 -12.059 1.00 86.31 180 GLY A N 1
ATOM 1381 C CA . GLY A 1 180 ? -4.170 -15.425 -13.464 1.00 86.31 180 GLY A CA 1
ATOM 1382 C C . GLY A 1 180 ? -5.156 -14.757 -14.420 1.00 86.31 180 GLY A C 1
ATOM 1383 O O . GLY A 1 180 ? -4.783 -14.548 -15.574 1.00 86.31 180 GLY A O 1
ATOM 1384 N N . GLU A 1 181 ? -6.368 -14.411 -13.977 1.00 85.94 181 GLU A N 1
ATOM 1385 C CA . GLU A 1 181 ? -7.321 -13.653 -14.789 1.00 85.94 181 GLU A CA 1
ATOM 1386 C C . GLU A 1 181 ? -6.983 -12.161 -14.808 1.00 85.94 181 GLU A C 1
ATOM 1388 O O . GLU A 1 181 ? -6.573 -11.573 -13.806 1.00 85.94 181 GLU A O 1
ATOM 1393 N N . THR A 1 182 ? -7.202 -11.539 -15.963 1.00 84.56 182 THR A N 1
ATOM 1394 C CA . THR A 1 182 ? -7.102 -10.089 -16.152 1.00 84.56 182 THR A CA 1
ATOM 1395 C C . THR A 1 182 ? -8.461 -9.506 -16.534 1.00 84.56 182 THR A C 1
ATOM 1397 O O . THR A 1 182 ? -9.385 -10.230 -16.910 1.00 84.56 182 THR A O 1
ATOM 1400 N N . LEU A 1 183 ? -8.585 -8.178 -16.471 1.00 80.38 183 LEU A N 1
ATOM 1401 C CA . LEU A 1 183 ? -9.839 -7.475 -16.762 1.00 80.38 183 LEU A CA 1
ATOM 1402 C C . LEU A 1 183 ? -10.317 -7.659 -18.208 1.00 80.38 183 LEU A C 1
ATOM 1404 O O . LEU A 1 183 ? -11.523 -7.715 -18.442 1.00 80.38 183 LEU A O 1
ATOM 1408 N N . ASN A 1 184 ? -9.381 -7.800 -19.148 1.00 77.94 184 ASN A N 1
ATOM 1409 C CA . ASN A 1 184 ? -9.659 -7.886 -20.582 1.00 77.94 184 ASN A CA 1
ATOM 1410 C C . ASN A 1 184 ? -9.523 -9.315 -21.141 1.00 77.94 184 ASN A C 1
ATOM 1412 O O . ASN A 1 184 ? -9.498 -9.509 -22.353 1.00 77.94 184 ASN A O 1
ATOM 1416 N N . GLY A 1 185 ? -9.460 -10.328 -20.270 1.00 78.00 185 GLY A N 1
ATOM 1417 C CA . GLY A 1 185 ? -9.479 -11.738 -20.671 1.00 78.00 185 GLY A CA 1
ATOM 1418 C C . GLY A 1 185 ? -8.122 -12.336 -21.053 1.00 78.00 185 GLY A C 1
ATOM 1419 O O . GLY A 1 185 ? -8.064 -13.526 -21.358 1.00 78.00 185 GLY A O 1
ATOM 1420 N N . ALA A 1 186 ? -7.026 -11.573 -20.979 1.00 81.12 186 ALA A N 1
ATOM 1421 C CA . ALA A 1 186 ? -5.688 -12.157 -21.000 1.00 81.12 186 ALA A CA 1
ATOM 1422 C C . ALA A 1 186 ? -5.514 -13.097 -19.793 1.00 81.12 186 ALA A C 1
ATOM 1424 O O . ALA A 1 186 ? -5.999 -12.815 -18.692 1.00 81.12 186 ALA A O 1
ATOM 1425 N N . SER A 1 187 ? -4.827 -14.219 -19.999 1.00 81.94 187 SER A N 1
ATOM 1426 C CA . SER A 1 187 ? -4.601 -15.238 -18.970 1.00 81.94 187 SER A CA 1
ATOM 1427 C C . SER A 1 187 ? -3.125 -15.356 -18.612 1.00 81.94 187 SER A C 1
ATOM 1429 O O . SER A 1 187 ? -2.262 -15.208 -19.476 1.00 81.94 187 SER A O 1
ATOM 1431 N N . GLY A 1 188 ? -2.839 -15.720 -17.364 1.00 86.75 188 GLY A N 1
ATOM 1432 C CA . GLY A 1 188 ? -1.479 -16.005 -16.903 1.00 86.75 188 GLY A CA 1
ATOM 1433 C C . GLY A 1 188 ? -0.770 -14.812 -16.264 1.00 86.75 188 GLY A C 1
ATOM 1434 O O . GLY A 1 188 ? 0.455 -14.829 -16.168 1.00 86.75 188 GLY A O 1
ATOM 1435 N N . LEU A 1 189 ? -1.517 -13.793 -15.820 1.00 90.19 189 LEU A N 1
ATOM 1436 C CA . LEU A 1 189 ? -0.962 -12.734 -14.979 1.00 90.19 189 LEU A CA 1
ATOM 1437 C C . LEU A 1 189 ? -0.556 -13.317 -13.620 1.00 90.19 189 LEU A C 1
ATOM 1439 O O . LEU A 1 189 ? -1.401 -13.689 -12.807 1.00 90.19 189 LEU A O 1
ATOM 1443 N N . ASP A 1 190 ? 0.744 -13.360 -13.363 1.00 92.62 190 ASP A N 1
ATOM 1444 C CA . ASP A 1 190 ? 1.305 -13.800 -12.092 1.00 92.62 190 ASP A CA 1
ATOM 1445 C C . ASP A 1 190 ? 2.026 -12.632 -11.414 1.00 92.62 190 ASP A C 1
ATOM 1447 O O . ASP A 1 190 ? 2.990 -12.084 -11.948 1.00 92.62 190 ASP A O 1
ATOM 1451 N N . ILE A 1 191 ? 1.538 -12.234 -10.237 1.00 92.69 191 ILE A N 1
ATOM 1452 C CA . ILE A 1 191 ? 2.033 -11.044 -9.530 1.00 92.69 191 ILE A CA 1
ATOM 1453 C C . ILE A 1 191 ? 3.488 -11.222 -9.088 1.00 92.69 191 ILE A C 1
ATOM 1455 O O . ILE A 1 191 ? 4.264 -10.272 -9.163 1.00 92.69 191 ILE A O 1
ATOM 1459 N N . ASP A 1 192 ? 3.881 -12.425 -8.668 1.00 93.94 192 ASP A N 1
ATOM 1460 C CA . ASP A 1 192 ? 5.258 -12.691 -8.242 1.00 93.94 192 ASP A CA 1
ATOM 1461 C C . ASP A 1 192 ? 6.228 -12.628 -9.440 1.00 93.94 192 ASP A C 1
ATOM 1463 O O . ASP A 1 192 ? 7.375 -12.200 -9.307 1.00 93.94 192 ASP A O 1
ATOM 1467 N N . THR A 1 193 ? 5.764 -12.997 -10.634 1.00 95.19 193 THR A N 1
ATOM 1468 C CA . THR A 1 193 ? 6.499 -12.838 -11.893 1.00 95.19 193 THR A CA 1
ATOM 1469 C C . THR A 1 193 ? 6.580 -11.372 -12.315 1.00 95.19 193 THR A C 1
ATOM 1471 O O . THR A 1 193 ? 7.662 -10.922 -12.688 1.00 95.19 193 THR A O 1
ATOM 1474 N N . GLU A 1 194 ? 5.491 -10.598 -12.216 1.00 95.69 194 GLU A N 1
ATOM 1475 C CA . GLU A 1 194 ? 5.527 -9.150 -12.483 1.00 95.69 194 GLU A CA 1
ATOM 1476 C C . GLU A 1 194 ? 6.518 -8.428 -11.566 1.00 95.69 194 GLU A C 1
ATOM 1478 O O . GLU A 1 194 ? 7.254 -7.557 -12.024 1.00 95.69 194 GLU A O 1
ATOM 1483 N N . MET A 1 195 ? 6.582 -8.822 -10.292 1.00 95.94 195 MET A N 1
ATOM 1484 C CA . MET A 1 195 ? 7.548 -8.281 -9.336 1.00 95.94 195 MET A CA 1
ATOM 1485 C C . MET A 1 195 ? 8.992 -8.523 -9.776 1.00 95.94 195 MET A C 1
ATOM 1487 O O . MET A 1 195 ? 9.781 -7.583 -9.799 1.00 95.94 195 MET A O 1
ATOM 1491 N N . LYS A 1 196 ? 9.329 -9.743 -10.208 1.00 97.44 196 LYS A N 1
ATOM 1492 C CA . LYS A 1 196 ? 10.675 -10.048 -10.725 1.00 97.44 196 LYS A CA 1
ATOM 1493 C C . LYS A 1 196 ? 11.014 -9.226 -11.962 1.00 97.44 196 LYS A C 1
ATOM 1495 O O . LYS A 1 196 ? 12.100 -8.674 -12.048 1.00 97.44 196 LYS A O 1
ATOM 1500 N N . VAL A 1 197 ? 10.063 -9.092 -12.886 1.00 97.38 197 VAL A N 1
ATOM 1501 C CA . VAL A 1 197 ? 10.225 -8.276 -14.099 1.00 97.38 197 VAL A CA 1
ATOM 1502 C C . VAL A 1 197 ? 10.498 -6.806 -13.749 1.00 97.38 197 VAL A C 1
ATOM 1504 O O . VAL A 1 197 ? 11.307 -6.146 -14.399 1.00 97.38 197 VAL A O 1
ATOM 1507 N N . VAL A 1 198 ? 9.845 -6.285 -12.710 1.00 97.25 198 VAL A N 1
ATOM 1508 C CA . VAL A 1 198 ? 10.095 -4.940 -12.179 1.00 97.25 198 VAL A CA 1
ATOM 1509 C C . VAL A 1 198 ? 11.482 -4.821 -11.544 1.00 97.25 198 VAL A C 1
ATOM 1511 O O . VAL A 1 198 ? 12.195 -3.857 -11.822 1.00 97.25 198 VAL A O 1
ATOM 1514 N N . GLU A 1 199 ? 11.870 -5.779 -10.704 1.00 97.25 199 GLU A N 1
ATOM 1515 C CA . GLU A 1 199 ? 13.173 -5.806 -10.026 1.00 97.25 199 GLU A CA 1
ATOM 1516 C C . GLU A 1 199 ? 14.337 -5.904 -11.020 1.00 97.25 199 GLU A C 1
ATOM 1518 O O . GLU A 1 199 ? 15.334 -5.190 -10.883 1.00 97.25 199 GLU A O 1
ATOM 1523 N N . GLU A 1 200 ? 14.193 -6.740 -12.049 1.00 98.19 200 GLU A N 1
ATOM 1524 C CA . GLU A 1 200 ? 15.144 -6.861 -13.155 1.00 98.19 200 GLU A CA 1
ATOM 1525 C C . GLU A 1 200 ? 15.286 -5.524 -13.884 1.00 98.19 200 GLU A C 1
ATOM 1527 O O . GLU A 1 200 ? 16.403 -5.025 -14.035 1.00 98.19 200 GLU A O 1
ATOM 1532 N N . ARG A 1 201 ? 14.167 -4.875 -14.236 1.00 97.94 201 ARG A N 1
ATOM 1533 C CA . ARG A 1 201 ? 14.201 -3.585 -14.935 1.00 97.94 201 ARG A CA 1
ATOM 1534 C C . ARG A 1 201 ? 14.857 -2.479 -14.108 1.00 97.94 201 ARG A C 1
ATOM 1536 O O . ARG A 1 201 ? 15.619 -1.678 -14.647 1.00 97.94 201 ARG A O 1
ATOM 1543 N N . LEU A 1 202 ? 14.581 -2.424 -12.806 1.00 97.38 202 LEU A N 1
ATOM 1544 C CA . LEU A 1 202 ? 15.242 -1.482 -11.901 1.00 97.38 202 LEU A CA 1
ATOM 1545 C C . LEU A 1 202 ? 16.747 -1.751 -11.807 1.00 97.38 202 LEU A C 1
ATOM 1547 O O . LEU A 1 202 ? 17.535 -0.807 -11.838 1.00 97.38 202 LEU A O 1
ATOM 1551 N N . SER A 1 203 ? 17.142 -3.022 -11.727 1.00 97.69 203 SER A N 1
ATOM 1552 C CA . SER A 1 203 ? 18.550 -3.423 -11.650 1.00 97.69 203 SER A CA 1
ATOM 1553 C C . SER A 1 203 ? 19.321 -3.052 -12.921 1.00 97.69 203 SER A C 1
ATOM 1555 O O . SER A 1 203 ? 20.453 -2.584 -12.831 1.00 97.69 203 SER A O 1
ATOM 1557 N N . GLU A 1 204 ? 18.705 -3.206 -14.098 1.00 98.06 204 GLU A N 1
ATOM 1558 C CA . GLU A 1 204 ? 19.268 -2.754 -15.379 1.00 98.06 204 GLU A CA 1
ATOM 1559 C C . GLU A 1 204 ? 19.521 -1.244 -15.383 1.00 98.06 204 GLU A C 1
ATOM 1561 O O . GLU A 1 204 ? 20.639 -0.809 -15.647 1.00 98.06 204 GLU A O 1
ATOM 1566 N N . LEU A 1 205 ? 18.512 -0.443 -15.024 1.00 97.69 205 LEU A N 1
ATOM 1567 C CA . LEU A 1 205 ? 18.630 1.019 -14.991 1.00 97.69 205 LEU A CA 1
ATOM 1568 C C . LEU A 1 205 ? 19.709 1.489 -14.003 1.00 97.69 205 LEU A C 1
ATOM 1570 O O . LEU A 1 205 ? 20.441 2.438 -14.275 1.00 97.69 205 LEU A O 1
ATOM 1574 N N . GLN A 1 206 ? 19.831 0.813 -12.859 1.00 95.56 206 GLN A N 1
ATOM 1575 C CA . GLN A 1 206 ? 20.884 1.092 -11.881 1.00 95.56 206 GLN A CA 1
ATOM 1576 C C . GLN A 1 206 ? 22.276 0.727 -12.410 1.00 95.56 206 GLN A C 1
ATOM 1578 O O . GLN A 1 206 ? 23.229 1.467 -12.171 1.00 95.56 206 GLN A O 1
ATOM 1583 N N . ALA A 1 207 ? 22.405 -0.389 -13.133 1.00 97.50 207 ALA A N 1
ATOM 1584 C CA . ALA A 1 207 ? 23.659 -0.800 -13.763 1.00 97.50 207 ALA A CA 1
ATOM 1585 C C . ALA A 1 207 ? 24.083 0.139 -14.906 1.00 97.50 207 ALA A C 1
ATOM 1587 O O . ALA A 1 207 ? 25.275 0.274 -15.176 1.00 97.50 207 ALA A O 1
ATOM 1588 N N . GLU A 1 208 ?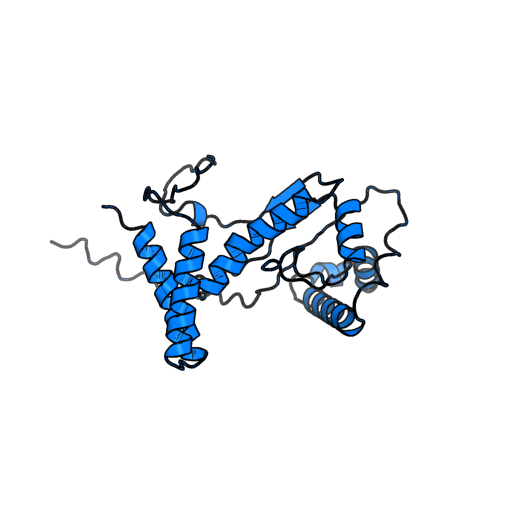 23.123 0.809 -15.543 1.00 96.88 208 GLU A N 1
ATOM 1589 C CA . GLU A 1 208 ? 23.343 1.879 -16.525 1.00 96.88 208 GLU A CA 1
ATOM 1590 C C . GLU A 1 208 ? 23.707 3.231 -15.878 1.00 96.88 208 GLU A C 1
ATOM 1592 O O . GLU A 1 208 ? 23.897 4.214 -16.591 1.00 96.88 208 GLU A O 1
ATOM 1597 N N . GLU A 1 209 ? 23.816 3.292 -14.544 1.00 96.69 209 GLU A N 1
ATOM 1598 C CA . GLU A 1 209 ? 24.050 4.519 -13.767 1.00 96.69 209 GLU A CA 1
ATOM 1599 C C . GLU A 1 209 ? 23.009 5.621 -14.051 1.00 96.69 209 GLU A C 1
ATOM 1601 O O . GLU A 1 209 ? 23.301 6.816 -13.947 1.00 96.69 209 GLU A O 1
ATOM 1606 N N . ALA A 1 210 ? 21.775 5.225 -14.392 1.00 96.69 210 ALA A N 1
ATOM 1607 C CA . ALA A 1 210 ? 20.687 6.156 -14.657 1.00 96.69 210 ALA A CA 1
ATOM 1608 C C . ALA A 1 210 ? 20.388 7.022 -13.423 1.00 96.69 210 ALA A C 1
ATOM 1610 O O . ALA A 1 210 ? 20.371 6.564 -12.278 1.00 96.69 210 ALA A O 1
ATOM 1611 N N . THR A 1 211 ? 20.104 8.299 -13.657 1.00 97.81 211 THR A N 1
ATOM 1612 C CA . THR A 1 211 ? 19.693 9.230 -12.605 1.00 97.81 211 THR A CA 1
ATOM 1613 C C . THR A 1 211 ? 18.298 8.890 -12.072 1.00 97.81 211 THR A C 1
ATOM 1615 O O . THR A 1 211 ? 17.473 8.296 -12.761 1.00 97.81 211 THR A O 1
ATOM 1618 N N . GLU A 1 212 ? 17.960 9.357 -10.866 1.00 96.12 212 GLU A N 1
ATOM 1619 C CA . GLU A 1 212 ? 16.612 9.184 -10.288 1.00 96.12 212 GLU A CA 1
ATOM 1620 C C . GLU A 1 212 ? 15.481 9.697 -11.199 1.00 96.12 212 GLU A C 1
ATOM 1622 O O . GLU A 1 212 ? 14.386 9.128 -11.235 1.00 96.12 212 GLU A O 1
ATOM 1627 N N . GLY A 1 213 ? 15.740 10.769 -11.957 1.00 97.56 213 GLY A N 1
ATOM 1628 C CA . GLY A 1 213 ? 14.789 11.305 -12.931 1.00 97.56 213 GLY A CA 1
ATOM 1629 C C . GLY A 1 213 ? 14.581 10.363 -14.117 1.00 97.56 213 GLY A C 1
ATOM 1630 O O . GLY A 1 213 ? 13.441 10.117 -14.509 1.00 97.56 213 GLY A O 1
ATOM 1631 N N . GLU A 1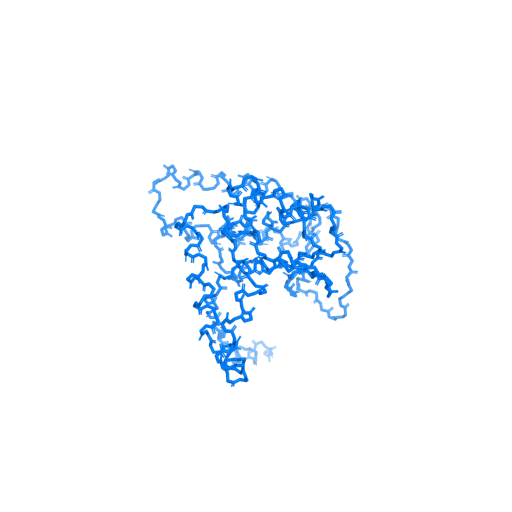 214 ? 15.665 9.797 -14.649 1.00 98.06 214 GLU A N 1
ATOM 1632 C CA . GLU A 1 214 ? 15.624 8.813 -15.738 1.00 98.06 214 GLU A CA 1
ATOM 1633 C C . GLU A 1 214 ? 14.961 7.510 -15.291 1.00 98.06 214 GLU A C 1
ATOM 1635 O O . GLU A 1 214 ? 14.073 7.024 -15.988 1.00 98.06 214 GLU A O 1
ATOM 1640 N N . ILE A 1 215 ? 15.291 7.004 -14.097 1.00 97.88 215 ILE A N 1
ATOM 1641 C CA . ILE A 1 215 ? 14.627 5.837 -13.496 1.00 97.88 215 ILE A CA 1
ATOM 1642 C C . ILE A 1 215 ? 13.128 6.101 -13.357 1.00 97.88 215 ILE A C 1
ATOM 1644 O O . ILE A 1 215 ? 12.307 5.266 -13.730 1.00 97.88 215 ILE A O 1
ATOM 1648 N N . THR A 1 216 ? 12.752 7.279 -12.853 1.00 97.50 216 THR A N 1
ATOM 1649 C CA . THR A 1 216 ? 11.343 7.641 -12.679 1.00 97.50 216 THR A CA 1
ATOM 1650 C C . THR A 1 216 ? 10.594 7.644 -14.010 1.00 97.50 216 THR A C 1
ATOM 1652 O O . THR A 1 216 ? 9.518 7.058 -14.084 1.00 97.50 216 THR A O 1
ATOM 1655 N N . MET A 1 217 ? 11.141 8.260 -15.061 1.00 97.94 217 MET A N 1
ATOM 1656 C CA . MET A 1 217 ? 10.505 8.257 -16.386 1.00 97.94 217 MET A CA 1
ATOM 1657 C C . MET A 1 217 ? 10.435 6.843 -16.972 1.00 97.94 217 MET A C 1
ATOM 1659 O O . MET A 1 217 ? 9.360 6.402 -17.370 1.00 97.94 217 MET A O 1
ATOM 1663 N N . ALA A 1 218 ? 11.540 6.097 -16.932 1.00 98.00 218 ALA A N 1
ATOM 1664 C CA . ALA A 1 218 ? 11.605 4.742 -17.467 1.00 98.00 218 ALA A CA 1
ATOM 1665 C C . ALA A 1 218 ? 10.610 3.794 -16.780 1.00 98.00 218 ALA A C 1
ATOM 1667 O O . ALA A 1 218 ? 9.972 2.991 -17.455 1.00 98.00 218 ALA A O 1
ATOM 1668 N N . MET A 1 219 ? 10.433 3.894 -15.459 1.00 98.12 219 MET A N 1
ATOM 1669 C CA . MET A 1 219 ? 9.494 3.049 -14.714 1.00 98.12 219 MET A CA 1
ATOM 1670 C C . MET A 1 219 ? 8.029 3.444 -14.907 1.00 98.12 219 MET A C 1
ATOM 1672 O O . MET A 1 219 ? 7.150 2.592 -14.758 1.00 98.12 219 MET A O 1
ATOM 1676 N N . LYS A 1 220 ? 7.745 4.704 -15.252 1.00 97.69 220 LYS A N 1
ATOM 1677 C CA . LYS A 1 220 ? 6.406 5.124 -15.690 1.00 97.69 220 LYS A CA 1
ATOM 1678 C C . LYS A 1 220 ? 6.082 4.551 -17.066 1.00 97.69 220 LYS A C 1
ATOM 1680 O O . LYS A 1 220 ? 5.063 3.882 -17.223 1.00 97.69 220 LYS A O 1
ATOM 1685 N N . ASP A 1 221 ? 6.987 4.734 -18.026 1.00 97.31 221 ASP A N 1
ATOM 1686 C CA . ASP A 1 221 ? 6.838 4.197 -19.383 1.00 97.31 221 ASP A CA 1
ATOM 1687 C C . ASP A 1 221 ? 6.730 2.671 -19.365 1.00 97.31 221 ASP A C 1
ATOM 1689 O O . ASP A 1 221 ? 5.926 2.081 -20.088 1.00 97.31 221 ASP A O 1
ATOM 1693 N N . PHE A 1 222 ? 7.495 2.017 -18.488 1.00 97.19 222 PHE A N 1
ATOM 1694 C CA . PHE A 1 222 ? 7.414 0.578 -18.305 1.00 97.19 222 PHE A CA 1
ATOM 1695 C C . PHE A 1 222 ? 6.034 0.141 -17.812 1.00 97.19 222 PHE A C 1
ATOM 1697 O O . PHE A 1 222 ? 5.481 -0.815 -18.346 1.00 97.19 222 PHE A O 1
ATOM 1704 N N . GLY A 1 223 ? 5.433 0.865 -16.863 1.00 95.44 223 GLY A N 1
ATOM 1705 C CA . GLY A 1 223 ? 4.068 0.597 -16.404 1.00 95.44 223 GLY A CA 1
ATOM 1706 C C . GLY A 1 223 ? 3.039 0.634 -17.531 1.00 95.44 223 GLY A C 1
ATOM 1707 O O . GLY A 1 223 ? 2.190 -0.253 -17.606 1.00 95.44 223 GLY A O 1
ATOM 1708 N N . ILE A 1 224 ? 3.166 1.593 -18.452 1.00 94.38 224 ILE A N 1
ATOM 1709 C CA . ILE A 1 224 ? 2.313 1.685 -19.647 1.00 94.38 224 ILE A CA 1
ATOM 1710 C C . ILE A 1 224 ? 2.513 0.454 -20.543 1.00 94.38 224 ILE A C 1
ATOM 1712 O O . ILE A 1 224 ? 1.542 -0.191 -20.926 1.00 94.38 224 ILE A O 1
ATOM 1716 N N . GLN A 1 225 ? 3.760 0.042 -20.793 1.00 94.75 225 GLN A N 1
ATOM 1717 C CA . GLN A 1 225 ? 4.044 -1.167 -21.579 1.00 94.75 225 GLN A CA 1
ATOM 1718 C C . GLN A 1 225 ? 3.452 -2.435 -20.942 1.00 94.75 225 GLN A C 1
ATOM 1720 O O . GLN A 1 225 ? 2.973 -3.326 -21.646 1.00 94.75 225 GLN A O 1
ATOM 1725 N N . ARG A 1 226 ? 3.477 -2.540 -19.604 1.00 93.12 226 ARG A N 1
ATOM 1726 C CA . ARG A 1 226 ? 2.847 -3.661 -18.886 1.00 93.12 226 ARG A CA 1
ATOM 1727 C C . ARG A 1 226 ? 1.328 -3.607 -18.981 1.00 93.12 226 ARG A C 1
ATOM 1729 O O . ARG A 1 226 ? 0.713 -4.647 -19.199 1.00 93.12 226 ARG A O 1
ATOM 1736 N N . PHE A 1 227 ? 0.733 -2.422 -18.860 1.00 89.50 227 PHE A N 1
ATOM 1737 C CA . PHE A 1 227 ? -0.699 -2.224 -19.069 1.00 89.50 227 PHE A CA 1
ATOM 1738 C C . PHE A 1 227 ? -1.122 -2.683 -20.470 1.00 89.50 227 PHE A C 1
ATOM 1740 O O . PHE A 1 227 ? -2.046 -3.485 -20.587 1.00 89.50 227 PHE A O 1
ATOM 1747 N N . ASP A 1 228 ? -0.411 -2.256 -21.516 1.00 89.75 228 ASP A N 1
ATOM 1748 C CA . ASP A 1 228 ? -0.718 -2.633 -22.899 1.00 89.75 228 ASP A CA 1
ATOM 1749 C C . ASP A 1 228 ? -0.598 -4.147 -23.112 1.00 89.75 228 ASP A C 1
ATOM 1751 O O . ASP A 1 228 ? -1.459 -4.757 -23.749 1.00 89.75 228 ASP A O 1
ATOM 1755 N N . ARG A 1 229 ? 0.420 -4.789 -22.520 1.00 88.69 229 ARG A N 1
ATOM 1756 C CA . ARG A 1 229 ? 0.598 -6.250 -22.571 1.00 88.69 229 ARG A CA 1
ATOM 1757 C C . ARG A 1 229 ? -0.612 -7.0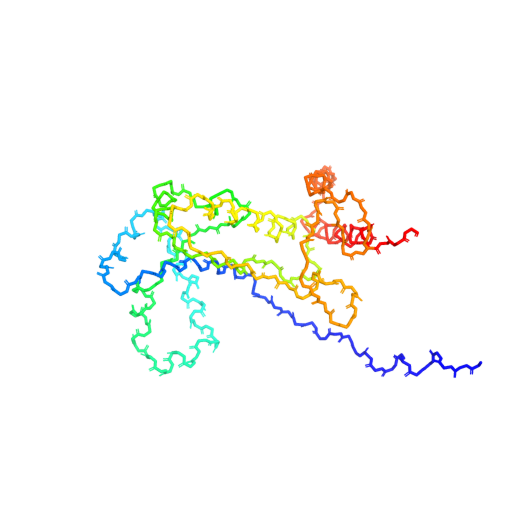08 -22.023 1.00 88.69 229 ARG A C 1
ATOM 1759 O O . ARG A 1 229 ? -0.976 -8.034 -22.586 1.00 88.69 229 ARG A O 1
ATOM 1766 N N . TRP A 1 230 ? -1.196 -6.540 -20.923 1.00 86.19 230 TRP A N 1
ATOM 1767 C CA . TRP A 1 230 ? -2.301 -7.230 -20.248 1.00 86.19 230 TRP A CA 1
ATOM 1768 C C . TRP A 1 230 ? -3.691 -6.796 -20.727 1.00 86.19 230 TRP A C 1
ATOM 1770 O O . TRP A 1 230 ? -4.680 -7.413 -20.338 1.00 86.19 230 TRP A O 1
ATOM 1780 N N . ASN A 1 231 ? -3.767 -5.774 -21.585 1.00 78.50 231 ASN A N 1
ATOM 1781 C CA . ASN A 1 231 ? -5.017 -5.284 -22.170 1.00 78.50 231 ASN A CA 1
ATOM 1782 C C . ASN A 1 231 ? -5.123 -5.472 -23.688 1.00 78.50 231 ASN A C 1
ATOM 1784 O O . ASN A 1 231 ? -6.195 -5.227 -24.241 1.00 78.50 231 ASN A O 1
ATOM 1788 N N . SER A 1 232 ? -4.061 -5.926 -24.356 1.00 65.50 232 SER A N 1
ATOM 1789 C CA . SER A 1 232 ? -4.121 -6.322 -25.764 1.00 65.50 232 SER A CA 1
ATOM 1790 C C . SER A 1 232 ? -4.898 -7.632 -25.910 1.00 65.50 232 SER A C 1
ATOM 1792 O O . SER A 1 232 ? -4.644 -8.598 -25.194 1.00 65.50 232 SER A O 1
ATOM 1794 N N . THR A 1 233 ? -5.859 -7.652 -26.831 1.00 55.78 233 THR A N 1
ATOM 1795 C CA . THR A 1 233 ? -6.575 -8.865 -27.242 1.00 55.78 233 THR A CA 1
ATOM 1796 C C . THR A 1 233 ? -5.826 -9.492 -28.419 1.00 55.78 233 THR A C 1
ATOM 1798 O O . THR A 1 233 ? -5.500 -8.778 -29.369 1.00 55.78 233 THR A O 1
ATOM 1801 N N . ASP A 1 234 ? -5.509 -10.787 -28.330 1.00 50.53 234 ASP A N 1
ATOM 1802 C CA . ASP A 1 234 ? -5.008 -11.581 -29.468 1.00 50.53 234 ASP A CA 1
ATOM 1803 C C . ASP A 1 234 ? -6.084 -11.746 -30.560 1.00 50.53 234 ASP A C 1
ATOM 1805 O O . ASP A 1 234 ? -7.280 -11.904 -30.207 1.00 50.53 234 ASP A O 1
#

Foldseek 3Di:
DDPPPPVPPPDDDDPPPPPPDLDWPFPLFLPPD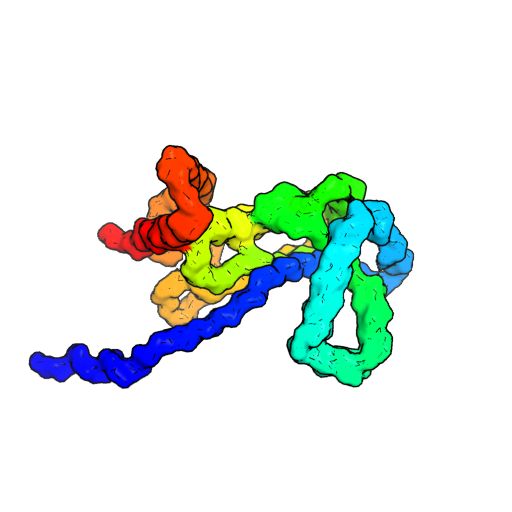PDDPPLPPLPPFDDPVQQVVQVVVVVVVCVDCVVVVVCVVCPPNVVVCCSSGPRGADADLLDALRRRPGPVSLVVCLARRAETEGPRADPDPLFQQLRRLSTVPVSVVRSVVSLVSRPNHDYYHYDDDPCQQPPDDDDDDDDDDDPQAHNQGHGRDDSVVVNVVSVVVLVVCVVVVHDPVRSGNVRSVVNVVVVCVRNDDD